Protein AF-A0A4P9YDK0-F1 (afdb_monomer_lite)

Secondary structure (DSSP, 8-state):
---PPPPPP-----PPPP-----S-STTSTTTTTTGGGSTTS--------PPP-GGGGGGTEEEE-HHHHT---HHHHHHHHH-S----EEPPSSHHHHHHHHH-HHHHHH---SEEEEE---HHHHHHHHHHHHHHT-TTEEEEEEEEEEE-TTBPPPPPB-SS-GGGHHHHTTS--EEEEEESSTTEEEEEE-S-GGG--S--GGGEEEEEE-TT-EEEEETTS-EEEPPBSS-EEEEEEEEEEPPP-

Sequence (250 aa):
MRRTHKANNQSDKCEPPVSDSGSDYETTIKTNQKIQKNVGQQKRRRNNAYRETHESFGRQGYIILKSEEININVDPLLHKIRKSKKLIWESIFQFKMDAIMLQSNSHFFETFNSKRQQAVSNDKSFITKLNNIMTKYVGDQNECSDIVVLKSWKGCQPQCIHCDYDDTKVDEFKHDYTIGGIVALEHGAKLLLYKESINSINNVKRDQIKEIAIEKGDMFLFVRYLPHGGGGYDEENTRLHFLCRKSLQI

Organism: Rozella allomycis (strain CSF55) (NCBI:txid988480)

pLDDT: mean 75.75, std 24.11, range [23.83, 98.44]

Structure (mmCIF, N/CA/C/O backbone):
data_AF-A0A4P9YDK0-F1
#
_entry.id   AF-A0A4P9YDK0-F1
#
loop_
_atom_site.group_PDB
_atom_site.id
_atom_site.type_symbol
_atom_site.label_atom_id
_atom_site.label_alt_id
_atom_site.label_comp_id
_atom_site.label_asym_id
_atom_site.label_entity_id
_atom_site.label_seq_id
_atom_site.pdbx_PDB_ins_code
_atom_site.Cartn_x
_atom_site.Cartn_y
_atom_site.Cartn_z
_atom_site.occupancy
_atom_site.B_iso_or_equiv
_atom_site.auth_seq_id
_atom_site.auth_comp_id
_atom_site.auth_asym_id
_atom_site.auth_atom_id
_atom_site.pdbx_PDB_model_num
ATOM 1 N N . MET A 1 1 ? 14.633 25.968 15.010 1.00 30.67 1 MET A N 1
ATOM 2 C CA . MET A 1 1 ? 15.409 25.525 13.830 1.00 30.67 1 MET A CA 1
ATOM 3 C C . MET A 1 1 ? 14.635 24.425 13.108 1.00 30.67 1 MET A C 1
ATOM 5 O O . MET A 1 1 ? 14.649 23.288 13.554 1.00 30.67 1 MET A O 1
ATOM 9 N N . ARG A 1 2 ? 13.886 24.776 12.054 1.00 25.17 2 ARG A N 1
ATOM 10 C CA . ARG A 1 2 ? 13.134 23.844 11.192 1.00 25.17 2 ARG A CA 1
ATOM 11 C C . ARG A 1 2 ? 13.899 23.713 9.873 1.00 25.17 2 ARG A C 1
ATOM 13 O O . ARG A 1 2 ? 14.112 24.725 9.214 1.00 25.17 2 ARG A O 1
ATOM 20 N N . ARG A 1 3 ? 14.340 22.506 9.510 1.00 23.83 3 ARG A N 1
ATOM 21 C CA . ARG A 1 3 ? 14.923 22.221 8.190 1.00 23.83 3 ARG A CA 1
ATOM 22 C C . ARG A 1 3 ? 13.809 21.758 7.255 1.00 23.83 3 ARG A C 1
ATOM 24 O O . ARG A 1 3 ? 13.239 20.691 7.439 1.00 23.83 3 ARG A O 1
ATOM 31 N N . THR A 1 4 ? 13.495 22.598 6.279 1.00 26.61 4 THR A N 1
ATOM 32 C CA . THR A 1 4 ? 12.655 22.295 5.118 1.00 26.61 4 THR A CA 1
ATOM 33 C C . THR A 1 4 ? 13.472 21.500 4.101 1.00 26.61 4 THR A C 1
ATOM 35 O O . THR A 1 4 ? 14.469 22.015 3.591 1.00 26.61 4 THR A O 1
ATOM 38 N N . HIS A 1 5 ? 13.058 20.274 3.781 1.00 27.59 5 HIS A N 1
ATOM 39 C CA . HIS A 1 5 ? 13.589 19.542 2.632 1.00 27.59 5 HIS A CA 1
ATOM 40 C C . HIS A 1 5 ? 12.818 19.940 1.367 1.00 27.59 5 HIS A C 1
ATOM 42 O O . HIS A 1 5 ? 11.610 19.745 1.271 1.00 27.59 5 HIS A O 1
ATOM 48 N N . LYS A 1 6 ? 13.539 20.539 0.413 1.00 28.22 6 LYS A N 1
ATOM 49 C CA . LYS A 1 6 ? 13.096 20.776 -0.965 1.00 28.22 6 LYS A CA 1
ATOM 50 C C . LYS A 1 6 ? 13.141 19.449 -1.727 1.00 28.22 6 LYS A C 1
ATOM 52 O O . LYS A 1 6 ? 14.203 18.834 -1.789 1.00 28.22 6 LYS A O 1
ATOM 57 N N . ALA A 1 7 ? 12.024 19.044 -2.323 1.00 28.77 7 ALA A N 1
ATOM 58 C CA . ALA A 1 7 ? 11.989 17.989 -3.330 1.00 28.77 7 ALA A CA 1
ATOM 59 C C . ALA A 1 7 ? 12.281 18.606 -4.709 1.00 28.77 7 ALA A C 1
ATOM 61 O O . ALA A 1 7 ? 11.584 19.527 -5.140 1.00 28.77 7 ALA A O 1
ATOM 62 N N . ASN A 1 8 ? 13.333 18.124 -5.374 1.00 28.28 8 ASN A N 1
ATOM 63 C CA . ASN A 1 8 ? 13.655 18.463 -6.758 1.00 28.28 8 ASN A CA 1
ATOM 64 C C . ASN A 1 8 ? 12.885 17.523 -7.697 1.00 28.28 8 ASN A C 1
ATOM 66 O O . ASN A 1 8 ? 12.948 16.309 -7.559 1.00 28.28 8 ASN A O 1
ATOM 70 N N . ASN A 1 9 ? 12.165 18.112 -8.650 1.00 30.25 9 ASN A N 1
ATOM 71 C CA . ASN A 1 9 ? 11.396 17.442 -9.695 1.00 30.25 9 ASN A CA 1
ATOM 72 C C . ASN A 1 9 ? 12.254 17.240 -10.954 1.00 30.25 9 ASN A C 1
ATOM 74 O O . ASN A 1 9 ? 12.741 18.234 -11.496 1.00 30.25 9 ASN A O 1
ATOM 78 N N . GLN A 1 10 ? 12.302 16.025 -11.516 1.00 27.12 10 GLN A N 1
ATOM 79 C CA . GLN A 1 10 ? 12.501 15.851 -12.962 1.00 27.12 10 GLN A CA 1
ATOM 80 C C . GLN A 1 10 ? 12.031 14.478 -13.484 1.00 27.12 10 GLN A C 1
ATOM 82 O O . GLN A 1 10 ? 12.763 13.505 -13.420 1.00 27.12 10 GLN A O 1
ATOM 87 N N . SER A 1 11 ? 10.832 14.416 -14.079 1.00 27.83 11 SER A N 1
ATOM 88 C CA . SER A 1 11 ? 10.621 13.853 -15.429 1.00 27.83 11 SER A CA 1
ATOM 89 C C . SER A 1 11 ? 9.140 13.855 -15.871 1.00 27.83 11 SER A C 1
ATOM 91 O O . SER A 1 11 ? 8.202 13.627 -15.106 1.00 27.83 11 SER A O 1
ATOM 93 N N . ASP A 1 12 ? 9.008 14.301 -17.118 1.00 31.38 12 ASP A N 1
ATOM 94 C CA . ASP A 1 12 ? 8.009 14.234 -18.190 1.00 31.38 12 ASP A CA 1
ATOM 95 C C . ASP A 1 12 ? 6.563 13.714 -17.997 1.00 31.38 12 ASP A C 1
ATOM 97 O O . ASP A 1 12 ? 6.290 12.547 -17.740 1.00 31.38 12 ASP A O 1
ATOM 101 N N . LYS A 1 13 ? 5.648 14.655 -18.292 1.00 31.84 13 LYS A N 1
ATOM 102 C CA . LYS A 1 13 ? 4.331 14.563 -18.957 1.00 31.84 13 LYS A CA 1
ATOM 103 C C . LYS A 1 13 ? 3.408 13.385 -18.607 1.00 31.84 13 LYS A C 1
ATOM 105 O O . LYS A 1 13 ? 3.331 12.396 -19.325 1.00 31.84 13 LYS A O 1
ATOM 110 N N . CYS A 1 14 ? 2.562 13.601 -17.601 1.00 33.38 14 CYS A N 1
ATOM 111 C CA . CYS A 1 14 ? 1.221 13.014 -17.566 1.00 33.38 14 CYS A CA 1
ATOM 112 C C . CYS A 1 14 ? 0.237 14.075 -18.077 1.00 33.38 14 CYS A C 1
ATOM 114 O O . CYS A 1 14 ? -0.034 15.045 -17.370 1.00 33.38 14 CYS A O 1
ATOM 116 N N . GLU A 1 15 ? -0.236 13.936 -19.315 1.00 30.48 15 GLU A N 1
ATOM 117 C CA . GLU A 1 15 ? -1.331 14.766 -19.830 1.00 30.48 15 GLU A CA 1
ATOM 118 C C . GLU A 1 15 ? -2.670 14.257 -19.260 1.00 30.48 15 GLU A C 1
ATOM 120 O O . GLU A 1 15 ? -2.907 13.043 -19.259 1.00 30.48 15 GLU A O 1
ATOM 125 N N . PRO A 1 16 ? -3.538 15.144 -18.739 1.00 35.41 16 PRO A N 1
ATOM 126 C CA . PRO A 1 16 ? -4.902 14.783 -18.367 1.00 35.41 16 PRO A CA 1
ATOM 127 C C . PRO A 1 16 ? -5.757 14.510 -19.621 1.00 35.41 16 PRO A C 1
ATOM 129 O O . PRO A 1 16 ? -5.424 14.988 -20.707 1.00 35.41 16 PRO A O 1
ATOM 132 N N . PRO A 1 17 ? -6.869 13.759 -19.504 1.00 33.28 17 PRO A N 1
ATOM 133 C CA . PRO A 1 17 ? -7.808 13.602 -20.608 1.00 33.28 17 PRO A CA 1
ATOM 134 C C . PRO A 1 17 ? -8.421 14.962 -20.963 1.00 33.28 17 PRO A C 1
ATOM 136 O O . PRO A 1 17 ? -8.916 15.679 -20.095 1.00 33.28 17 PRO A O 1
ATOM 139 N N . VAL A 1 18 ? -8.355 15.303 -22.248 1.00 30.77 18 VAL A N 1
ATOM 140 C CA . VAL A 1 18 ? -8.871 16.547 -22.822 1.00 30.77 18 VAL A CA 1
ATOM 141 C C . VAL A 1 18 ? -10.394 16.587 -22.668 1.00 30.77 18 VAL A C 1
ATOM 143 O O . VAL A 1 18 ? -11.091 15.726 -23.204 1.00 30.77 18 VAL A O 1
ATOM 146 N N . SER A 1 19 ? -10.903 17.597 -21.963 1.00 31.67 19 SER A N 1
ATOM 147 C CA . SER A 1 19 ? -12.256 18.116 -22.164 1.00 31.67 19 SER A CA 1
ATOM 148 C C . SER A 1 19 ? -12.146 19.456 -22.882 1.00 31.67 19 SER A C 1
ATOM 150 O O . SER A 1 19 ? -11.418 20.347 -22.446 1.00 31.67 19 SER A O 1
ATOM 152 N N . ASP A 1 20 ? -12.839 19.536 -24.006 1.00 34.59 20 ASP A N 1
ATOM 153 C CA . ASP A 1 20 ? -12.830 20.616 -24.980 1.00 34.59 20 ASP A CA 1
ATOM 154 C C . ASP A 1 20 ? -13.515 21.884 -24.438 1.00 34.59 20 ASP A C 1
ATOM 156 O O . ASP A 1 20 ? -14.706 21.857 -24.134 1.00 34.59 20 ASP A O 1
ATOM 160 N N . SER A 1 21 ? -12.755 22.974 -24.293 1.00 31.41 21 SER A N 1
ATOM 161 C CA . SER A 1 21 ? -13.228 24.368 -24.362 1.00 31.41 21 SER A CA 1
ATOM 162 C C . SER A 1 21 ? -12.026 25.309 -24.210 1.00 31.41 21 SER A C 1
ATOM 164 O O . SER A 1 21 ? -11.452 25.425 -23.125 1.00 31.41 21 SER A O 1
ATOM 166 N N . GLY A 1 22 ? -11.602 25.932 -25.310 1.00 29.44 22 GLY A N 1
ATOM 167 C CA . GLY A 1 22 ? -10.435 26.814 -25.357 1.00 29.44 22 GLY A CA 1
ATOM 168 C C . GLY A 1 22 ? -10.639 28.195 -24.727 1.00 29.44 22 GLY A C 1
ATOM 169 O O . GLY A 1 22 ? -11.745 28.717 -24.723 1.00 29.44 22 GLY A O 1
ATOM 170 N N . SER A 1 23 ? -9.552 28.797 -24.244 1.00 38.12 23 SER A N 1
ATOM 171 C CA . SER A 1 23 ? -8.914 29.990 -24.832 1.00 38.12 23 SER A CA 1
ATOM 172 C C . SER A 1 23 ? -7.641 30.356 -24.038 1.00 38.12 23 SER A C 1
ATOM 174 O O . SER A 1 23 ? -7.508 30.031 -22.862 1.00 38.12 23 SER A O 1
ATOM 176 N N . ASP A 1 24 ? -6.689 31.006 -24.718 1.00 36.25 24 ASP A N 1
ATOM 177 C CA . ASP A 1 24 ? -5.628 31.877 -24.163 1.00 36.25 24 ASP A CA 1
ATOM 178 C C . ASP A 1 24 ? -4.336 31.295 -23.541 1.00 36.25 24 ASP A C 1
ATOM 180 O O . ASP A 1 24 ? -3.680 31.960 -22.740 1.00 36.25 24 ASP A O 1
ATOM 184 N N . TYR A 1 25 ? -3.864 30.117 -23.973 1.00 38.28 25 TYR A N 1
ATOM 185 C CA . TYR A 1 25 ? -2.582 29.540 -23.498 1.00 38.28 25 TYR A CA 1
ATOM 186 C C . TYR A 1 25 ? -1.380 29.624 -24.468 1.00 38.28 25 TYR A C 1
ATOM 188 O O . TYR A 1 25 ? -0.266 29.241 -24.101 1.00 38.28 25 TYR A O 1
ATOM 196 N N . GLU A 1 26 ? -1.541 30.113 -25.702 1.00 37.81 26 GLU A N 1
ATOM 197 C CA . GLU A 1 26 ? -0.519 29.907 -26.749 1.00 37.81 26 GLU A CA 1
ATOM 198 C C . GLU A 1 26 ? 0.682 30.869 -26.728 1.00 37.81 26 GLU A C 1
ATOM 200 O O . GLU A 1 26 ? 1.742 30.551 -27.279 1.00 37.81 26 GLU A O 1
ATOM 205 N N . THR A 1 27 ? 0.590 32.028 -26.078 1.00 35.31 27 THR A N 1
ATOM 206 C CA . THR A 1 27 ? 1.592 33.092 -26.280 1.00 35.31 27 THR A CA 1
ATOM 207 C C . THR A 1 27 ? 2.845 32.952 -25.404 1.00 35.31 27 THR A C 1
ATOM 209 O O . THR A 1 27 ? 3.904 33.468 -25.759 1.00 35.31 27 THR A O 1
ATOM 212 N N . THR A 1 28 ? 2.792 32.184 -24.311 1.00 36.50 28 THR A N 1
ATOM 213 C CA . THR A 1 28 ? 3.901 32.066 -23.334 1.00 36.50 28 THR A CA 1
ATOM 214 C C . THR A 1 28 ? 4.857 30.894 -23.629 1.00 36.50 28 THR A C 1
ATOM 216 O O . THR A 1 28 ? 5.938 30.791 -23.050 1.00 36.50 28 THR A O 1
ATOM 219 N N . ILE A 1 29 ? 4.506 30.005 -24.568 1.00 39.00 29 ILE A N 1
ATOM 220 C CA . ILE A 1 29 ? 5.228 28.739 -24.815 1.00 39.00 29 ILE A CA 1
ATOM 221 C C . ILE A 1 29 ? 6.496 28.934 -25.670 1.00 39.00 29 ILE A C 1
ATOM 223 O O . ILE A 1 29 ? 7.460 28.170 -25.553 1.00 39.00 29 ILE A O 1
ATOM 227 N N . LYS A 1 30 ? 6.553 29.975 -26.509 1.00 36.78 30 LYS A N 1
ATOM 228 C CA . LYS A 1 30 ? 7.621 30.116 -27.518 1.00 36.78 30 LYS A CA 1
ATOM 229 C C . LYS A 1 30 ? 8.977 30.553 -26.946 1.00 36.78 30 LYS A C 1
ATOM 231 O O . LYS A 1 30 ? 10.010 30.227 -27.528 1.00 36.78 30 LYS A O 1
ATOM 236 N N . THR A 1 31 ? 9.014 31.208 -25.787 1.00 35.31 31 THR A N 1
ATOM 237 C CA . THR A 1 31 ? 10.263 31.765 -25.230 1.00 35.31 31 THR A CA 1
ATOM 238 C C . THR A 1 31 ? 11.091 30.731 -24.450 1.00 35.31 31 THR A C 1
ATOM 240 O O . THR A 1 31 ? 12.314 30.838 -24.393 1.00 35.31 31 THR A O 1
ATOM 243 N N . ASN A 1 32 ? 10.466 29.659 -23.943 1.00 37.03 32 ASN A N 1
ATOM 244 C CA . ASN A 1 32 ? 11.147 28.616 -23.158 1.00 37.03 32 ASN A CA 1
ATOM 245 C C . ASN A 1 32 ? 11.771 27.485 -23.999 1.00 37.03 32 ASN A C 1
ATOM 247 O O . ASN A 1 32 ? 12.636 26.757 -23.509 1.00 37.03 32 ASN A O 1
ATOM 251 N N . GLN A 1 33 ? 11.412 27.353 -25.281 1.00 40.50 33 GLN A N 1
ATOM 252 C CA . GLN A 1 33 ? 11.969 26.308 -26.156 1.00 40.50 33 GLN A CA 1
ATOM 253 C C . GLN A 1 33 ? 13.431 26.557 -26.563 1.00 40.50 33 GLN A C 1
ATOM 255 O O . GLN A 1 33 ? 14.132 25.626 -26.964 1.00 40.50 33 GLN A O 1
ATOM 260 N N . LYS A 1 34 ? 13.921 27.800 -26.459 1.00 34.28 34 LYS A N 1
ATOM 261 C CA . LYS A 1 34 ? 15.266 28.167 -26.934 1.00 34.28 34 LYS A CA 1
ATOM 262 C C . LYS A 1 34 ? 16.374 27.916 -25.903 1.00 34.28 34 LYS A C 1
ATOM 264 O O . LYS A 1 34 ? 17.517 27.719 -26.299 1.00 34.28 34 LYS A O 1
ATOM 269 N N . ILE A 1 35 ? 16.040 27.838 -24.612 1.00 36.56 35 ILE A N 1
ATOM 270 C CA . ILE A 1 35 ? 17.013 27.602 -23.527 1.00 36.56 35 ILE A CA 1
ATOM 271 C C . ILE A 1 35 ? 17.226 26.095 -23.276 1.00 36.56 35 ILE A C 1
ATOM 273 O O . ILE A 1 35 ? 18.321 25.676 -22.908 1.00 36.56 35 ILE A O 1
ATOM 277 N N . GLN A 1 36 ? 16.241 25.241 -23.584 1.00 37.34 36 GLN A N 1
ATOM 278 C CA . GLN A 1 36 ? 16.361 23.784 -23.408 1.00 37.34 36 GLN A CA 1
ATOM 279 C C . GLN A 1 36 ? 17.273 23.084 -24.432 1.00 37.34 36 GLN A C 1
ATOM 281 O O . GLN A 1 36 ? 17.718 21.964 -24.183 1.00 37.34 36 GLN A O 1
ATOM 286 N N . LYS A 1 37 ? 17.599 23.718 -25.568 1.00 35.97 37 LYS A N 1
ATOM 287 C CA . LYS A 1 37 ? 18.398 23.070 -26.625 1.00 35.97 37 LYS A CA 1
ATOM 288 C C . LYS A 1 37 ? 19.892 22.925 -26.302 1.00 35.97 37 LYS A C 1
ATOM 290 O O . LYS A 1 37 ? 20.522 22.041 -26.869 1.00 35.97 37 LYS A O 1
ATOM 295 N N . ASN A 1 38 ? 20.441 23.692 -25.355 1.00 31.64 38 ASN A N 1
ATOM 296 C CA . ASN A 1 38 ? 21.890 23.703 -25.088 1.00 31.64 38 ASN A CA 1
ATOM 297 C C . ASN A 1 38 ? 22.335 22.942 -23.826 1.00 31.64 38 ASN A C 1
ATOM 299 O O . ASN A 1 38 ? 23.528 22.868 -23.555 1.00 31.64 38 ASN A O 1
ATOM 303 N N . VAL A 1 39 ? 21.414 22.305 -23.094 1.00 35.47 39 VAL A N 1
ATOM 304 C CA . VAL A 1 39 ? 21.747 21.385 -21.978 1.00 35.47 39 VAL A CA 1
ATOM 305 C C . VAL A 1 39 ? 21.670 19.909 -22.427 1.00 35.47 39 VAL A C 1
ATOM 307 O O . VAL A 1 39 ? 21.994 18.987 -21.685 1.00 35.47 39 VAL A O 1
ATOM 310 N N . GLY A 1 40 ? 21.283 19.662 -23.684 1.00 33.12 40 GLY A N 1
ATOM 311 C CA . GLY A 1 40 ? 20.945 18.341 -24.225 1.00 33.12 40 GLY A CA 1
ATOM 312 C C . GLY A 1 40 ? 22.100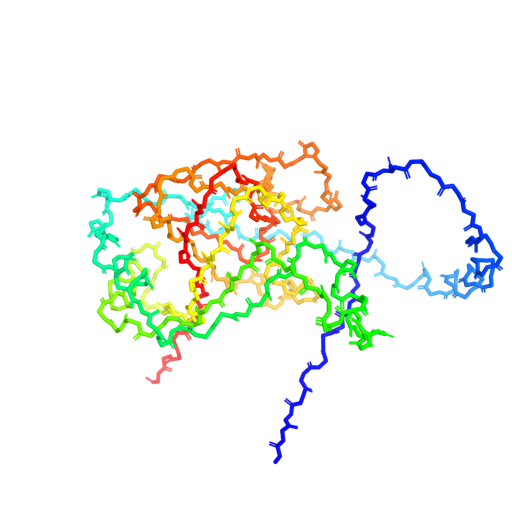 17.447 -24.694 1.00 33.12 40 GLY A C 1
ATOM 313 O O . GLY A 1 40 ? 21.822 16.433 -25.330 1.00 33.12 40 GLY A O 1
ATOM 314 N N . GLN A 1 41 ? 23.372 17.771 -24.431 1.00 35.28 41 GLN A N 1
ATOM 315 C CA . GLN A 1 41 ? 24.501 17.007 -25.000 1.00 35.28 41 GLN A CA 1
ATOM 316 C C . GLN A 1 41 ? 25.556 16.485 -24.015 1.00 35.28 41 GLN A C 1
ATOM 318 O O . GLN A 1 41 ? 26.539 15.889 -24.451 1.00 35.28 41 GLN A O 1
ATOM 323 N N . GLN A 1 42 ? 25.353 16.572 -22.697 1.00 34.09 42 GLN A N 1
ATOM 324 C CA . GLN A 1 42 ? 26.260 15.912 -21.750 1.00 34.09 42 GLN A CA 1
ATOM 325 C C . GLN A 1 42 ? 25.654 14.643 -21.135 1.00 34.09 42 GLN A C 1
ATOM 327 O O . GLN A 1 42 ? 24.898 14.665 -20.174 1.00 34.09 42 GLN A O 1
ATOM 332 N N . LYS A 1 43 ? 26.082 13.514 -21.720 1.00 41.03 43 LYS A N 1
ATOM 333 C CA . LYS A 1 43 ? 26.177 12.168 -21.127 1.00 41.03 43 LYS A CA 1
ATOM 334 C C . LYS A 1 43 ? 24.870 11.492 -20.688 1.00 41.03 43 LYS A C 1
ATOM 336 O O . LYS A 1 43 ? 24.714 11.061 -19.552 1.00 41.03 43 LYS A O 1
ATOM 341 N N . ARG A 1 44 ? 24.030 11.149 -21.670 1.00 41.22 44 ARG A N 1
ATOM 342 C CA . ARG A 1 44 ? 23.250 9.897 -21.614 1.00 41.22 44 ARG A CA 1
ATOM 343 C C . ARG A 1 44 ? 24.176 8.700 -21.867 1.00 41.22 44 ARG A C 1
ATOM 345 O O . ARG A 1 44 ? 24.187 8.124 -22.947 1.00 41.22 44 ARG A O 1
ATOM 352 N N . ARG A 1 45 ? 24.950 8.313 -20.855 1.00 38.81 45 ARG A N 1
ATOM 353 C CA . ARG A 1 45 ? 25.365 6.915 -20.683 1.00 38.81 45 ARG A CA 1
ATOM 354 C C . ARG A 1 45 ? 24.517 6.360 -19.546 1.00 38.81 45 ARG A C 1
ATOM 356 O O . ARG A 1 45 ? 24.959 6.309 -18.407 1.00 38.81 45 ARG A O 1
ATOM 363 N N . ARG A 1 46 ? 23.257 6.025 -19.853 1.00 41.78 46 ARG A N 1
ATOM 364 C CA . ARG A 1 46 ? 22.449 5.180 -18.969 1.00 41.78 46 ARG A CA 1
ATOM 365 C C . ARG A 1 46 ? 23.120 3.813 -18.999 1.00 41.78 46 ARG A C 1
ATOM 367 O O . ARG A 1 46 ? 22.935 3.062 -19.952 1.00 41.78 46 ARG A O 1
ATOM 374 N N . ASN A 1 47 ? 23.975 3.547 -18.018 1.00 35.62 47 ASN A N 1
ATOM 375 C CA . ASN A 1 47 ? 24.389 2.186 -17.737 1.00 35.62 47 ASN A CA 1
ATOM 376 C C . ASN A 1 47 ? 23.101 1.387 -17.523 1.00 35.62 47 ASN A C 1
ATOM 378 O O . ASN A 1 47 ? 22.274 1.757 -16.690 1.00 35.62 47 ASN A O 1
ATOM 382 N N . ASN A 1 48 ? 22.918 0.329 -18.311 1.00 40.66 48 ASN A N 1
ATOM 383 C CA . ASN A 1 48 ? 21.947 -0.724 -18.043 1.00 40.66 48 ASN A CA 1
ATOM 384 C C . ASN A 1 48 ? 22.386 -1.437 -16.758 1.00 40.66 48 ASN A C 1
ATOM 386 O O . ASN A 1 48 ? 22.916 -2.545 -16.807 1.00 40.66 48 ASN A O 1
ATOM 390 N N . ALA A 1 49 ? 22.254 -0.770 -15.612 1.00 38.38 49 ALA A N 1
ATOM 391 C CA . ALA A 1 49 ? 22.411 -1.407 -14.324 1.00 38.38 49 ALA A CA 1
ATOM 392 C C . ALA A 1 49 ? 21.252 -2.395 -14.208 1.00 38.38 49 ALA A C 1
ATOM 394 O O . ALA A 1 49 ? 20.107 -2.009 -13.965 1.00 38.38 49 ALA A O 1
ATOM 395 N N . TYR A 1 50 ? 21.547 -3.666 -14.482 1.00 38.59 50 TYR A N 1
ATOM 396 C CA . TYR A 1 50 ? 20.695 -4.772 -14.089 1.00 38.59 50 TYR A CA 1
ATOM 397 C C . TYR A 1 50 ? 20.446 -4.613 -12.592 1.00 38.59 50 TYR A C 1
ATOM 399 O O . TYR A 1 50 ? 21.352 -4.773 -11.779 1.00 38.59 50 TYR A O 1
ATOM 407 N N . ARG A 1 51 ? 19.226 -4.207 -12.245 1.00 46.34 51 ARG A N 1
ATOM 408 C CA . ARG A 1 51 ? 18.753 -4.230 -10.868 1.00 46.34 51 ARG A CA 1
ATOM 409 C C . ARG A 1 51 ? 18.667 -5.698 -10.482 1.00 46.34 51 ARG A C 1
ATOM 411 O O . ARG A 1 51 ? 17.965 -6.458 -11.153 1.00 46.34 51 ARG A O 1
ATOM 418 N N . GLU A 1 52 ? 19.441 -6.114 -9.484 1.00 46.97 52 GLU A N 1
ATOM 419 C CA . GLU A 1 52 ? 19.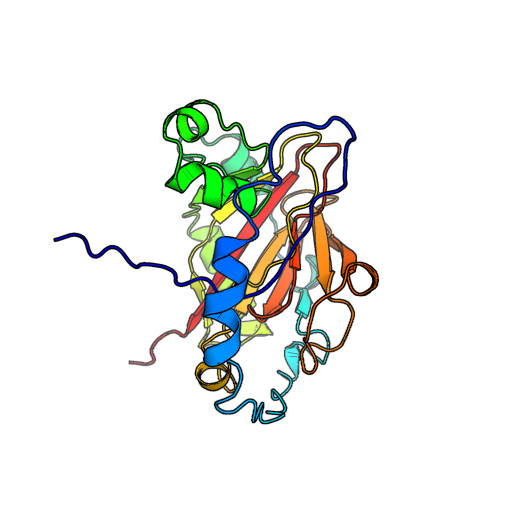328 -7.468 -8.949 1.00 46.97 52 GLU A CA 1
ATOM 420 C C . GLU A 1 52 ? 17.881 -7.662 -8.494 1.00 46.97 52 GLU A C 1
ATOM 422 O O . GLU A 1 52 ? 17.336 -6.870 -7.721 1.00 46.97 52 GLU A O 1
ATOM 427 N N . THR A 1 53 ? 17.220 -8.671 -9.061 1.00 50.06 53 THR A N 1
ATOM 428 C CA . THR A 1 53 ? 15.898 -9.084 -8.605 1.00 50.06 53 THR A CA 1
ATOM 429 C C . THR A 1 53 ? 16.021 -9.472 -7.145 1.00 50.06 53 THR A C 1
ATOM 431 O O . THR A 1 53 ? 16.790 -10.374 -6.825 1.00 50.06 53 THR A O 1
ATOM 434 N N . HIS A 1 54 ? 15.240 -8.846 -6.271 1.00 55.91 54 HIS A N 1
ATOM 435 C CA . HIS A 1 54 ? 15.023 -9.417 -4.952 1.00 55.91 54 HIS A CA 1
ATOM 436 C C . HIS A 1 54 ? 14.319 -10.756 -5.184 1.00 55.91 54 HIS A C 1
ATOM 438 O O . HIS A 1 54 ? 13.196 -10.763 -5.696 1.00 55.91 54 HIS A O 1
ATOM 444 N N . GLU A 1 55 ? 14.979 -11.878 -4.881 1.00 60.28 55 GLU A N 1
ATOM 445 C CA . GLU A 1 55 ? 14.434 -13.222 -5.137 1.00 60.28 55 GLU A CA 1
ATOM 446 C C . GLU A 1 55 ? 13.002 -13.343 -4.593 1.00 60.28 55 GLU A C 1
ATOM 448 O O . GLU A 1 55 ? 12.113 -13.839 -5.282 1.00 60.28 55 GLU A O 1
ATOM 453 N N . SER A 1 56 ? 12.749 -12.740 -3.426 1.00 69.69 56 SER A N 1
ATOM 454 C CA . SER A 1 56 ? 11.438 -12.713 -2.767 1.00 69.69 56 SER A CA 1
ATOM 455 C C . SER A 1 56 ? 10.338 -11.919 -3.489 1.00 69.69 56 SER A C 1
ATOM 457 O O . SER A 1 56 ? 9.173 -12.208 -3.257 1.00 69.69 56 SER A O 1
ATOM 459 N N . PHE A 1 57 ? 10.658 -10.934 -4.342 1.00 82.19 57 PHE A N 1
ATOM 460 C CA . PHE A 1 57 ? 9.663 -10.093 -5.045 1.00 82.19 57 PHE A CA 1
ATOM 461 C C . PHE A 1 57 ? 9.553 -10.383 -6.548 1.00 82.19 57 PHE A C 1
ATOM 463 O O . PHE A 1 57 ? 8.686 -9.842 -7.246 1.00 82.19 57 PHE A O 1
ATOM 470 N N . GLY A 1 58 ? 10.442 -11.236 -7.059 1.00 83.94 58 GLY A N 1
ATOM 471 C CA . GLY A 1 58 ? 10.484 -11.642 -8.455 1.00 83.94 58 GLY A CA 1
ATOM 472 C C . GLY A 1 58 ? 10.644 -10.476 -9.438 1.00 83.94 58 GLY A C 1
ATOM 473 O O . GLY A 1 58 ? 10.955 -9.336 -9.094 1.00 83.94 58 GLY A O 1
ATOM 474 N N . ARG A 1 59 ? 10.400 -10.762 -10.720 1.00 85.38 59 ARG A N 1
ATOM 475 C CA . ARG A 1 59 ? 10.560 -9.780 -11.811 1.00 85.38 59 ARG A CA 1
ATOM 476 C C . ARG A 1 59 ? 9.511 -8.670 -11.807 1.00 85.38 59 ARG A C 1
ATOM 478 O O . ARG A 1 59 ? 9.687 -7.685 -12.515 1.00 85.38 59 ARG A O 1
ATOM 485 N N . GLN A 1 60 ? 8.427 -8.840 -11.053 1.00 88.62 60 GLN A N 1
ATOM 486 C CA . GLN A 1 60 ? 7.353 -7.851 -10.945 1.00 88.62 60 GLN A CA 1
ATOM 487 C C . GLN A 1 60 ? 7.581 -6.866 -9.790 1.00 88.62 60 GLN A C 1
ATOM 489 O O . GLN A 1 60 ? 6.929 -5.830 -9.756 1.00 88.62 60 GLN A O 1
ATOM 494 N N . GLY A 1 61 ? 8.512 -7.151 -8.868 1.00 89.06 61 GLY A N 1
ATOM 495 C CA . GLY A 1 61 ? 8.860 -6.254 -7.764 1.00 89.06 61 GLY A CA 1
ATOM 496 C C . GLY A 1 61 ? 7.778 -6.102 -6.698 1.00 89.06 61 GLY A C 1
ATOM 497 O O . GLY A 1 61 ? 7.801 -5.128 -5.949 1.00 89.06 61 GLY A O 1
ATOM 498 N N . TYR A 1 62 ? 6.836 -7.042 -6.626 1.00 93.69 62 TYR A N 1
ATOM 499 C CA . TYR A 1 62 ? 5.839 -7.102 -5.566 1.00 93.69 62 TYR A CA 1
ATOM 500 C C . TYR A 1 62 ? 5.430 -8.545 -5.265 1.00 93.69 62 TYR A C 1
ATOM 502 O O . TYR A 1 62 ? 5.560 -9.430 -6.112 1.00 93.69 62 TYR A O 1
ATOM 510 N N . ILE A 1 63 ? 4.873 -8.748 -4.074 1.00 94.19 63 ILE A N 1
ATOM 511 C CA . ILE A 1 63 ? 4.168 -9.965 -3.662 1.00 94.19 63 ILE A CA 1
ATOM 512 C C . ILE A 1 63 ? 2.865 -9.600 -2.959 1.00 94.19 63 ILE A C 1
ATOM 514 O O . ILE A 1 63 ? 2.721 -8.504 -2.416 1.00 94.19 63 ILE A O 1
ATOM 518 N N . ILE A 1 64 ? 1.917 -10.532 -2.969 1.00 96.19 64 ILE A N 1
ATOM 519 C CA . ILE A 1 64 ? 0.687 -10.449 -2.182 1.00 96.19 64 ILE A CA 1
ATOM 520 C C . ILE A 1 64 ? 0.719 -11.612 -1.202 1.00 96.19 64 ILE A C 1
ATOM 522 O O . ILE A 1 64 ? 0.704 -12.765 -1.624 1.00 96.19 64 ILE A O 1
ATOM 526 N N . LEU A 1 65 ? 0.782 -11.294 0.084 1.00 96.44 65 LEU A N 1
ATOM 527 C CA . LEU A 1 65 ? 0.684 -12.257 1.168 1.00 96.44 65 LEU A CA 1
ATOM 528 C C . LEU A 1 65 ? -0.781 -12.401 1.559 1.00 96.44 65 LEU A C 1
ATOM 530 O O . LEU A 1 65 ? -1.449 -11.397 1.841 1.00 96.44 65 LEU A O 1
ATOM 534 N N . LYS A 1 66 ? -1.275 -13.637 1.564 1.00 97.31 66 LYS A N 1
ATOM 535 C CA . LYS A 1 66 ? -2.686 -13.904 1.837 1.00 97.31 66 LYS A CA 1
ATOM 536 C C . LYS A 1 66 ? -2.995 -13.825 3.321 1.00 97.31 66 LYS A C 1
ATOM 538 O O . LYS A 1 66 ? -2.180 -14.232 4.150 1.00 97.31 66 LYS A O 1
ATOM 543 N N . SER A 1 67 ? -4.164 -13.285 3.661 1.00 96.38 67 SER A N 1
ATOM 544 C CA . SER A 1 67 ? -4.568 -13.065 5.055 1.00 96.38 67 SER A CA 1
ATOM 545 C C . SER A 1 67 ? -4.498 -14.342 5.907 1.00 96.38 67 SER A C 1
ATOM 547 O O . SER A 1 67 ? -4.100 -14.281 7.075 1.00 96.38 67 SER A O 1
ATOM 549 N N . GLU A 1 68 ? -4.787 -15.504 5.308 1.00 94.31 68 GLU A N 1
ATOM 550 C CA . GLU A 1 68 ? -4.712 -16.819 5.946 1.00 94.31 68 GLU A CA 1
ATOM 551 C C . GLU A 1 68 ? -3.261 -17.257 6.209 1.00 94.31 68 GLU A C 1
ATOM 553 O O . GLU A 1 68 ? -2.983 -17.917 7.209 1.00 94.31 68 GLU A O 1
ATOM 558 N N . GLU A 1 69 ? -2.317 -16.857 5.352 1.00 93.38 69 GLU A N 1
ATOM 559 C CA . GLU A 1 69 ? -0.889 -17.192 5.468 1.00 93.38 69 GLU A CA 1
ATOM 560 C C . GLU A 1 69 ? -0.187 -16.364 6.551 1.00 93.38 69 GLU A C 1
ATOM 562 O O . GLU A 1 69 ? 0.703 -16.856 7.255 1.00 93.38 69 GLU A O 1
ATOM 567 N N . ILE A 1 70 ? -0.579 -15.093 6.679 1.00 95.12 70 ILE A N 1
ATOM 568 C CA . ILE A 1 70 ? 0.014 -14.138 7.629 1.00 95.12 70 ILE A CA 1
ATOM 569 C C . ILE A 1 70 ? -0.768 -14.030 8.941 1.00 95.12 70 ILE A C 1
ATOM 571 O O . ILE A 1 70 ? -0.315 -13.345 9.859 1.00 95.12 70 ILE A O 1
ATOM 575 N N . ASN A 1 71 ? -1.915 -14.713 9.041 1.00 94.50 71 ASN A N 1
ATOM 576 C CA . ASN A 1 71 ? -2.781 -14.764 10.219 1.00 94.50 71 ASN A CA 1
ATOM 577 C C . ASN A 1 71 ? -3.074 -13.365 10.800 1.00 94.50 71 ASN A C 1
ATOM 579 O O . ASN A 1 71 ? -2.912 -13.107 12.000 1.00 94.50 71 ASN A O 1
ATOM 583 N N . ILE A 1 72 ? -3.466 -12.426 9.931 1.00 94.44 72 ILE A N 1
ATOM 584 C CA . ILE A 1 72 ? -3.761 -11.047 10.324 1.00 94.44 72 ILE A CA 1
ATOM 585 C C . ILE A 1 72 ? -5.271 -10.802 10.356 1.00 94.44 72 ILE A C 1
ATOM 587 O O . ILE A 1 72 ? -5.972 -10.904 9.357 1.00 94.44 72 ILE A O 1
ATOM 591 N N . ASN A 1 73 ? -5.782 -10.421 11.526 1.00 95.56 73 ASN A N 1
ATOM 592 C CA . ASN A 1 73 ? -7.149 -9.924 11.659 1.00 95.56 73 ASN A CA 1
ATOM 593 C C . ASN A 1 73 ? -7.147 -8.388 11.670 1.00 95.56 73 ASN A C 1
ATOM 595 O O . ASN A 1 73 ? -6.640 -7.768 12.613 1.00 95.56 73 ASN A O 1
ATOM 599 N N . VAL A 1 74 ? -7.724 -7.793 10.624 1.00 97.81 74 VAL A N 1
ATOM 600 C CA . VAL A 1 74 ? -7.791 -6.338 10.412 1.00 97.81 74 VAL A CA 1
ATOM 601 C C . VAL A 1 74 ? -9.032 -5.675 11.015 1.00 97.81 74 VAL A C 1
ATOM 603 O O . VAL A 1 74 ? -9.054 -4.452 11.164 1.00 97.81 74 VAL A O 1
ATOM 606 N N . ASP A 1 75 ? -10.047 -6.445 11.414 1.00 97.88 75 ASP A N 1
ATOM 607 C CA . ASP A 1 75 ? -11.328 -5.903 11.884 1.00 97.88 75 ASP A CA 1
ATOM 608 C C . ASP A 1 75 ? -11.226 -5.028 13.138 1.00 97.88 75 ASP A C 1
ATOM 610 O O . ASP A 1 75 ? -11.803 -3.934 13.142 1.00 97.88 75 ASP A O 1
ATOM 614 N N . PRO A 1 76 ? -10.466 -5.412 14.184 1.00 97.31 76 PRO A N 1
ATOM 615 C CA . PRO A 1 76 ? -10.294 -4.555 15.354 1.00 97.31 76 PRO A CA 1
ATOM 616 C C . PRO A 1 76 ? -9.672 -3.197 15.005 1.00 97.31 76 PRO A C 1
ATOM 618 O O . PRO A 1 76 ? -10.089 -2.165 15.538 1.00 97.31 76 PRO A O 1
ATOM 621 N N . LEU A 1 77 ? -8.704 -3.181 14.079 1.00 97.25 77 LEU A N 1
ATOM 622 C CA . LEU A 1 77 ? -8.065 -1.948 13.626 1.00 97.25 77 LEU A CA 1
ATOM 623 C C . LEU A 1 77 ? -9.046 -1.090 12.819 1.00 97.25 77 LEU A C 1
ATOM 625 O O . LEU A 1 77 ? -9.191 0.097 13.112 1.00 97.25 77 LEU A O 1
ATOM 629 N N . LEU A 1 78 ? -9.748 -1.677 11.844 1.00 97.56 78 LEU A N 1
ATOM 630 C CA . LEU A 1 78 ? -10.738 -0.959 11.039 1.00 97.56 78 LEU A CA 1
ATOM 631 C C . LEU A 1 78 ? -11.839 -0.351 11.920 1.00 97.56 78 LEU A C 1
ATOM 633 O O . LEU A 1 78 ? -12.206 0.814 11.748 1.00 97.56 78 LEU A O 1
ATOM 637 N N . HIS A 1 79 ? -12.338 -1.110 12.899 1.00 96.94 79 HIS A N 1
ATOM 638 C CA . HIS A 1 79 ? -13.324 -0.621 13.858 1.00 96.94 79 HIS A CA 1
ATOM 639 C C . HIS A 1 79 ? -12.796 0.590 14.640 1.00 96.94 79 HIS A C 1
ATOM 641 O O . HIS A 1 79 ? -13.476 1.615 14.738 1.00 96.94 79 HIS A O 1
ATOM 647 N N . LYS A 1 80 ? -11.560 0.506 15.149 1.00 96.19 80 LYS A N 1
ATOM 648 C CA . LYS A 1 80 ? -10.908 1.603 15.871 1.00 96.19 80 LYS A CA 1
ATOM 649 C C . LYS A 1 80 ? -10.734 2.843 14.996 1.00 96.19 80 LYS A C 1
ATOM 651 O O . LYS A 1 80 ? -11.014 3.941 15.468 1.00 96.19 80 LYS A O 1
ATOM 656 N N . ILE A 1 81 ? -10.325 2.682 13.737 1.00 96.25 81 ILE A N 1
ATOM 657 C CA . ILE A 1 81 ? -10.188 3.781 12.770 1.00 96.25 81 ILE A CA 1
ATOM 658 C C . ILE A 1 81 ? -11.534 4.484 12.576 1.00 96.25 81 ILE A C 1
ATOM 660 O O . ILE A 1 81 ? -11.622 5.693 12.777 1.00 96.25 81 ILE A O 1
ATOM 664 N N . ARG A 1 82 ? -12.597 3.728 12.275 1.00 94.75 82 ARG A N 1
ATOM 665 C CA . ARG A 1 82 ? -13.945 4.272 12.028 1.00 94.75 82 ARG A CA 1
ATOM 666 C C . ARG A 1 82 ? -14.547 4.988 13.240 1.00 94.75 82 ARG A C 1
ATOM 668 O O . ARG A 1 82 ? -15.345 5.905 13.075 1.00 94.75 82 ARG A O 1
ATOM 675 N N . LYS A 1 83 ? -14.192 4.573 14.460 1.00 95.12 83 LYS A N 1
ATOM 676 C CA . LYS A 1 83 ? -14.665 5.196 15.709 1.00 95.12 83 LYS A CA 1
ATOM 677 C C . LYS A 1 83 ? -13.754 6.314 16.222 1.00 95.12 83 LYS A C 1
ATOM 679 O O . LYS A 1 83 ? -14.144 7.037 17.140 1.00 95.12 83 LYS A O 1
ATOM 684 N N . SER A 1 84 ? -12.547 6.459 15.679 1.00 92.88 84 SER A N 1
ATOM 685 C CA . SER A 1 84 ? -11.562 7.399 16.206 1.00 92.88 84 SER A CA 1
ATOM 686 C C . SER A 1 84 ? -11.908 8.839 15.842 1.00 92.88 84 SER A C 1
ATOM 688 O O . SER A 1 84 ? -11.896 9.223 14.679 1.00 92.88 84 SER A O 1
ATOM 690 N N . LYS A 1 85 ? -12.101 9.673 16.867 1.00 90.75 85 LYS A N 1
ATOM 691 C CA . LYS A 1 85 ? -12.120 11.140 16.736 1.00 90.75 85 LYS A CA 1
ATOM 692 C C . LYS A 1 85 ? -10.720 11.768 16.816 1.00 90.75 85 LYS A C 1
ATOM 694 O O . LYS A 1 85 ? -10.597 12.983 16.760 1.00 90.75 85 LYS A O 1
ATOM 699 N N . LYS A 1 86 ? -9.676 10.952 17.019 1.00 90.88 86 LYS A N 1
ATOM 700 C CA . LYS A 1 86 ? -8.288 11.404 17.231 1.00 90.88 86 LYS A CA 1
ATOM 701 C C . LYS A 1 86 ? -7.444 11.401 15.955 1.00 90.88 86 LYS A C 1
ATOM 703 O O . LYS A 1 86 ? -6.335 11.921 15.979 1.00 90.88 86 LYS A O 1
ATOM 708 N N . LEU A 1 87 ? -7.922 10.770 14.881 1.00 92.94 87 LEU A N 1
ATOM 709 C CA . LEU A 1 87 ? -7.222 10.778 13.599 1.00 92.94 87 LEU A CA 1
ATOM 710 C C . LEU A 1 87 ? -7.365 12.162 12.967 1.00 92.94 87 LEU A C 1
ATOM 712 O O . LEU A 1 87 ? -8.480 12.644 12.771 1.00 92.94 87 LEU A O 1
ATOM 716 N N . ILE A 1 88 ? -6.228 12.781 12.667 1.00 93.56 88 ILE A N 1
ATOM 717 C CA . ILE A 1 88 ? -6.159 14.032 11.918 1.00 93.56 8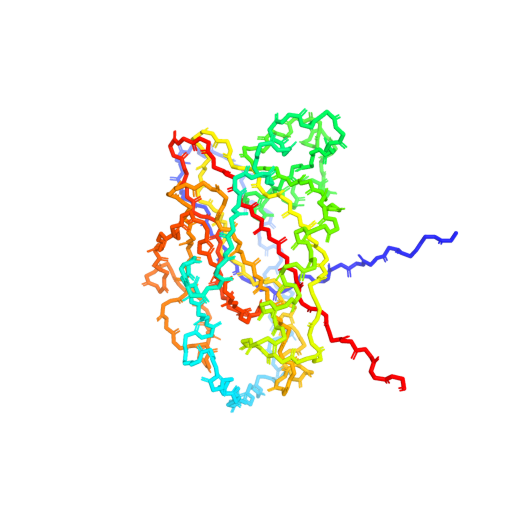8 ILE A CA 1
ATOM 718 C C . ILE A 1 88 ? -6.007 13.643 10.452 1.00 93.56 88 ILE A C 1
ATOM 720 O O . ILE A 1 88 ? -5.021 13.004 10.088 1.00 93.56 88 ILE A O 1
ATOM 724 N N . TRP A 1 89 ? -7.018 13.967 9.651 1.00 92.94 89 TRP A N 1
ATOM 725 C CA . TRP A 1 89 ? -7.064 13.613 8.238 1.00 92.94 89 TRP A CA 1
ATOM 726 C C . TRP A 1 89 ? -6.486 14.735 7.386 1.00 92.94 89 TRP A C 1
ATOM 728 O O . TRP A 1 89 ? -6.948 15.872 7.444 1.00 92.94 89 TRP A O 1
ATOM 738 N N . GLU A 1 90 ? -5.507 14.386 6.566 1.00 90.50 90 GLU A N 1
ATOM 739 C CA . GLU A 1 90 ? -4.863 15.273 5.606 1.00 90.50 90 GLU A CA 1
ATOM 740 C C . GLU A 1 90 ? -5.225 14.843 4.188 1.00 90.50 90 GLU A C 1
ATOM 742 O O . GLU A 1 90 ? -5.334 13.650 3.901 1.00 90.50 90 GLU A O 1
ATOM 747 N N . SER A 1 91 ? -5.410 15.802 3.285 1.00 88.38 91 SER A N 1
ATOM 748 C CA . SER A 1 91 ? -5.701 15.517 1.880 1.00 88.38 91 SER A CA 1
ATOM 749 C C . SER A 1 91 ? -4.504 14.867 1.183 1.00 88.38 91 SER A C 1
ATOM 751 O O . SER A 1 91 ? -3.376 15.340 1.292 1.00 88.38 91 SER A O 1
ATOM 753 N N . ILE A 1 92 ? -4.764 13.818 0.403 1.00 85.19 92 ILE A N 1
ATOM 754 C CA . ILE A 1 92 ? -3.789 13.212 -0.510 1.00 85.19 92 ILE A CA 1
ATOM 755 C C . ILE A 1 92 ? -4.057 13.744 -1.913 1.00 85.19 92 ILE A C 1
ATOM 757 O O . ILE A 1 92 ? -5.203 13.741 -2.368 1.00 85.19 92 ILE A O 1
ATOM 761 N N . PHE A 1 93 ? -3.012 14.151 -2.627 1.00 76.94 93 PHE A N 1
ATOM 762 C CA . PHE A 1 93 ? -3.157 14.627 -3.999 1.00 76.94 93 PHE A CA 1
ATOM 763 C C . PHE A 1 93 ? -3.499 13.499 -4.960 1.00 76.94 93 PHE A C 1
ATOM 765 O O . PHE A 1 93 ? -3.010 12.368 -4.862 1.00 76.94 93 PHE A O 1
ATOM 772 N N . GLN A 1 94 ? -4.378 13.827 -5.896 1.00 68.94 94 GLN A N 1
ATOM 773 C CA . GLN A 1 94 ? -4.849 12.892 -6.892 1.00 68.94 94 GLN A CA 1
ATOM 774 C C . GLN A 1 94 ? -4.028 13.002 -8.177 1.00 68.94 94 GLN A C 1
ATOM 776 O O . GLN A 1 94 ? -3.638 11.984 -8.759 1.00 68.94 94 GLN A O 1
ATOM 781 N N . PHE A 1 95 ? -3.719 14.238 -8.566 1.00 71.88 95 PHE A N 1
ATOM 782 C CA . PHE A 1 95 ? -2.938 14.568 -9.744 1.00 71.88 95 PHE A CA 1
ATOM 783 C C . PHE A 1 95 ? -1.712 15.405 -9.375 1.00 71.88 95 PHE A C 1
ATOM 785 O O . PHE A 1 95 ? -1.711 16.186 -8.426 1.00 71.88 95 PHE A O 1
ATOM 792 N N . LYS A 1 96 ? -0.654 15.293 -10.186 1.00 66.62 96 LYS A N 1
ATOM 793 C CA . LYS A 1 96 ? 0.560 16.113 -10.038 1.00 66.62 96 LYS A CA 1
ATOM 794 C C . LYS A 1 96 ? 0.261 17.613 -10.153 1.00 66.62 96 LYS A C 1
ATOM 796 O O . LYS A 1 96 ? 0.915 18.416 -9.495 1.00 66.62 96 LYS A O 1
ATOM 801 N N . MET A 1 97 ? -0.731 17.981 -10.965 1.00 66.31 97 MET A N 1
ATOM 802 C CA . MET A 1 97 ? -1.156 19.373 -11.116 1.00 66.31 97 MET A CA 1
ATOM 803 C C . MET A 1 97 ? -1.762 19.942 -9.833 1.00 66.31 97 MET A C 1
ATOM 805 O O . MET A 1 97 ? -1.505 21.103 -9.541 1.00 66.31 97 MET A O 1
ATOM 809 N N . ASP A 1 98 ? -2.441 19.132 -9.016 1.00 65.69 98 ASP A N 1
ATOM 810 C CA . ASP A 1 98 ? -2.957 19.577 -7.713 1.00 65.69 98 ASP A CA 1
ATOM 811 C C . ASP A 1 98 ? -1.802 20.023 -6.803 1.00 65.69 98 ASP A C 1
ATOM 813 O O . ASP A 1 98 ? -1.855 21.079 -6.175 1.00 65.69 98 ASP A O 1
ATOM 817 N N . ALA A 1 99 ? -0.708 19.253 -6.797 1.00 63.66 99 ALA A N 1
ATOM 818 C CA . ALA A 1 99 ? 0.487 19.573 -6.021 1.00 63.66 99 ALA A CA 1
ATOM 819 C C . ALA A 1 99 ? 1.208 20.837 -6.528 1.00 63.66 99 ALA A C 1
ATOM 821 O O . ALA A 1 99 ? 1.749 21.597 -5.727 1.00 63.66 99 ALA A O 1
ATOM 822 N N . ILE A 1 100 ? 1.213 21.076 -7.845 1.00 64.00 100 ILE A N 1
ATOM 823 C CA . ILE A 1 100 ? 1.810 22.278 -8.451 1.00 64.00 100 ILE A CA 1
ATOM 824 C C . ILE A 1 100 ? 0.958 23.515 -8.142 1.00 64.00 100 ILE A C 1
ATOM 826 O O . ILE A 1 100 ? 1.493 24.523 -7.685 1.00 64.00 100 ILE A O 1
ATOM 830 N N . MET A 1 101 ? -0.362 23.427 -8.328 1.00 62.75 101 MET A N 1
ATOM 831 C CA . MET A 1 101 ? -1.295 24.537 -8.108 1.00 62.75 101 MET A CA 1
ATOM 832 C C . MET A 1 101 ? -1.253 25.052 -6.668 1.00 62.75 101 MET A C 1
ATOM 834 O O . MET A 1 101 ? -1.299 26.260 -6.449 1.00 62.75 101 MET A O 1
ATOM 838 N N . LEU A 1 102 ? -1.069 24.158 -5.697 1.00 57.56 102 LEU A N 1
ATOM 839 C CA . LEU A 1 102 ? -0.912 24.502 -4.284 1.00 57.56 102 LEU A CA 1
ATOM 840 C C . LEU A 1 102 ? 0.321 25.345 -3.962 1.00 57.56 102 LEU A C 1
ATOM 842 O O . LEU A 1 102 ? 0.276 26.174 -3.057 1.00 57.56 102 LEU A O 1
ATOM 846 N N . GLN A 1 103 ? 1.423 25.148 -4.686 1.00 59.59 103 GLN A N 1
ATOM 847 C CA . GLN A 1 103 ? 2.643 25.931 -4.473 1.00 59.59 103 GLN A CA 1
ATOM 848 C C . GLN A 1 103 ? 2.518 27.353 -5.027 1.00 59.59 103 GLN A C 1
ATOM 850 O O . GLN A 1 103 ? 3.230 28.249 -4.580 1.00 59.59 103 GLN A O 1
ATOM 855 N N . SER A 1 104 ? 1.625 27.556 -5.997 1.00 64.69 104 SER A N 1
ATOM 856 C CA . SER A 1 104 ? 1.469 28.817 -6.725 1.00 64.69 104 SER A CA 1
ATOM 857 C C . SER A 1 104 ? 0.190 29.592 -6.399 1.00 64.69 104 SER A C 1
ATOM 859 O O . SER A 1 104 ? 0.084 30.747 -6.802 1.00 64.69 104 SER A O 1
ATOM 861 N N . ASN A 1 105 ? -0.789 28.988 -5.715 1.00 71.44 105 ASN A N 1
ATOM 862 C CA . ASN A 1 105 ? -2.104 29.590 -5.490 1.00 71.44 105 ASN A CA 1
ATOM 863 C C . ASN A 1 105 ? -2.662 29.251 -4.095 1.00 71.44 105 ASN A C 1
ATOM 865 O O . ASN A 1 105 ? -3.182 28.160 -3.859 1.00 71.44 105 ASN A O 1
ATOM 869 N N . SER A 1 106 ? -2.604 30.218 -3.177 1.00 65.81 106 SER A N 1
ATOM 870 C CA . SER A 1 106 ? -3.119 30.074 -1.809 1.00 65.81 106 SER A CA 1
ATOM 871 C C . SER A 1 106 ? -4.634 29.853 -1.749 1.00 65.81 106 SER A C 1
ATOM 873 O O . SER A 1 106 ? -5.106 29.140 -0.872 1.00 65.81 106 SER A O 1
ATOM 875 N N . HIS A 1 107 ? -5.400 30.386 -2.704 1.00 68.56 107 HIS A N 1
ATOM 876 C CA . HIS A 1 107 ? -6.850 30.191 -2.759 1.00 68.56 107 HIS A CA 1
ATOM 877 C C . HIS A 1 107 ? -7.231 28.766 -3.197 1.00 68.56 107 HIS A C 1
ATOM 879 O O . HIS A 1 107 ? -8.241 28.214 -2.756 1.00 68.56 107 HIS A O 1
ATOM 885 N N . PHE A 1 108 ? -6.390 28.123 -4.014 1.00 67.62 108 PHE A N 1
ATOM 886 C CA . PHE A 1 108 ? -6.559 26.708 -4.348 1.00 67.62 108 PHE A CA 1
ATOM 887 C C . PHE A 1 108 ? -6.379 25.819 -3.107 1.00 67.62 108 PHE A C 1
ATOM 889 O O . PHE A 1 108 ? -7.114 24.854 -2.944 1.00 67.62 108 PHE A O 1
ATOM 896 N N . PHE A 1 109 ? -5.476 26.171 -2.183 1.00 59.69 109 PHE A N 1
ATOM 897 C CA . PHE A 1 109 ? -5.315 25.440 -0.916 1.00 59.69 109 PHE A CA 1
ATOM 898 C C . PHE A 1 109 ? -6.572 25.480 -0.043 1.00 59.69 109 PHE A C 1
ATOM 900 O O . PHE A 1 109 ? -6.934 24.470 0.554 1.00 59.69 109 PHE A O 1
ATOM 907 N N . GLU A 1 110 ? -7.263 26.618 -0.005 1.00 62.84 110 GLU A N 1
ATOM 908 C CA . GLU A 1 110 ? -8.480 26.796 0.798 1.00 62.84 110 GLU A CA 1
ATOM 909 C C . GLU A 1 110 ? -9.702 26.074 0.213 1.00 62.84 110 GLU A C 1
ATOM 911 O O . GLU A 1 110 ? -10.631 25.735 0.943 1.00 62.84 110 GLU A O 1
ATOM 916 N N . THR A 1 111 ? -9.706 25.828 -1.099 1.00 67.56 111 THR A N 1
ATOM 917 C CA . THR A 1 111 ? -10.856 25.271 -1.830 1.00 67.56 111 THR A CA 1
ATOM 918 C C . THR A 1 111 ? -10.648 23.828 -2.296 1.00 67.56 111 THR A C 1
ATOM 920 O O . THR A 1 111 ? -11.605 23.168 -2.708 1.00 67.56 111 THR A O 1
ATOM 923 N N . PHE A 1 112 ? -9.422 23.299 -2.212 1.00 72.75 112 PHE A N 1
ATOM 924 C CA . PHE A 1 112 ? -9.099 21.943 -2.642 1.00 72.75 112 PHE A CA 1
ATOM 925 C C . PHE A 1 112 ? -9.720 20.891 -1.718 1.00 72.75 112 PHE A C 1
ATOM 927 O O . PHE A 1 112 ? -9.314 20.706 -0.569 1.00 72.75 112 PHE A O 1
ATOM 934 N N . ASN A 1 113 ? -10.671 20.135 -2.262 1.00 74.19 113 ASN A N 1
ATOM 935 C CA . ASN A 1 113 ? -11.297 19.016 -1.576 1.00 74.19 113 ASN A CA 1
ATOM 936 C C . ASN A 1 113 ? -10.888 17.691 -2.229 1.00 74.19 113 ASN A C 1
ATOM 938 O O . ASN A 1 113 ? -11.466 17.272 -3.235 1.00 74.19 113 ASN A O 1
ATOM 942 N N . SER A 1 114 ? -9.890 17.018 -1.654 1.00 84.56 114 SER A N 1
ATOM 943 C CA . SER A 1 114 ? -9.517 15.684 -2.116 1.00 84.56 114 SER A CA 1
ATOM 944 C C . SER A 1 114 ? -10.488 14.633 -1.597 1.00 84.56 114 SER A C 1
ATOM 946 O O . SER A 1 114 ? -10.706 14.489 -0.394 1.00 84.56 114 SER A O 1
ATOM 948 N N . LYS A 1 115 ? -10.969 13.778 -2.503 1.00 91.69 115 LYS A N 1
ATOM 949 C CA . LYS A 1 115 ? -11.663 12.536 -2.136 1.00 91.69 115 LYS A CA 1
ATOM 950 C C . LYS A 1 115 ? -10.717 11.457 -1.596 1.00 91.69 115 LYS A C 1
ATOM 952 O O . LYS A 1 115 ? -11.135 10.317 -1.401 1.00 91.69 115 LYS A O 1
ATOM 957 N N . ARG A 1 116 ? -9.446 11.778 -1.365 1.00 92.94 116 ARG A N 1
ATOM 958 C CA . ARG A 1 116 ? -8.467 10.896 -0.737 1.00 92.94 116 ARG A CA 1
ATOM 959 C C . ARG A 1 116 ? -7.838 11.594 0.450 1.00 92.94 116 ARG A C 1
ATOM 961 O O . ARG A 1 116 ? -7.412 12.740 0.347 1.00 92.94 116 ARG A O 1
ATOM 968 N N . GLN A 1 117 ? -7.755 10.882 1.560 1.00 94.38 117 GLN A N 1
ATOM 969 C CA . GLN A 1 117 ? -7.193 11.397 2.795 1.00 94.38 117 GLN A CA 1
ATOM 970 C C . GLN A 1 117 ? -6.257 10.379 3.430 1.00 94.38 117 GLN A C 1
ATOM 972 O O . GLN A 1 117 ? -6.418 9.175 3.233 1.00 94.38 117 GLN A O 1
ATOM 977 N N . GLN A 1 118 ? -5.298 10.863 4.207 1.00 96.00 118 GLN A N 1
ATOM 978 C CA . GLN A 1 118 ? -4.434 10.047 5.046 1.00 96.00 118 GLN A CA 1
ATOM 979 C C . GLN A 1 118 ? -4.491 10.501 6.499 1.00 96.00 118 GLN A C 1
ATOM 981 O O . GLN A 1 118 ? -4.734 11.671 6.774 1.00 96.00 118 GLN A O 1
ATOM 986 N N . ALA A 1 119 ? -4.227 9.587 7.423 1.00 96.81 119 ALA A N 1
ATOM 987 C CA . ALA A 1 119 ? -4.007 9.905 8.827 1.00 96.81 119 ALA A CA 1
ATOM 988 C C . ALA A 1 119 ? -2.932 8.986 9.406 1.00 96.81 119 ALA A C 1
ATOM 990 O O . ALA A 1 119 ? -2.930 7.786 9.137 1.00 96.81 119 ALA A O 1
ATOM 991 N N . VAL A 1 120 ? -2.036 9.521 10.234 1.00 95.94 120 VAL A N 1
ATOM 992 C CA . VAL A 1 120 ? -1.006 8.712 10.906 1.00 95.94 120 VAL A CA 1
ATOM 993 C C . VAL A 1 120 ? -1.658 7.711 11.865 1.00 95.94 120 VAL A C 1
ATOM 995 O O . VAL A 1 120 ? -2.513 8.076 12.676 1.00 95.94 120 VAL A O 1
ATOM 998 N N . SER A 1 121 ? -1.232 6.447 11.798 1.00 91.75 121 SER A N 1
ATOM 999 C CA . SER A 1 121 ? -1.673 5.382 12.701 1.00 91.75 121 SER A CA 1
ATOM 1000 C C . SER A 1 121 ? -0.553 4.973 13.648 1.00 91.75 121 SER A C 1
ATOM 1002 O O . SER A 1 121 ? 0.510 4.543 13.220 1.00 91.75 121 SER A O 1
ATOM 1004 N N . ASN A 1 122 ? -0.830 5.030 14.951 1.00 91.44 122 ASN A N 1
ATOM 1005 C CA . ASN A 1 122 ? 0.101 4.624 16.008 1.00 91.44 122 ASN A CA 1
ATOM 1006 C C . ASN A 1 122 ? -0.429 3.417 16.803 1.00 91.44 122 ASN A C 1
ATOM 1008 O O . ASN A 1 122 ? -0.236 3.323 18.020 1.00 91.44 122 ASN A O 1
ATOM 1012 N N . ASP A 1 123 ? -1.173 2.514 16.155 1.00 94.38 123 ASP A N 1
ATOM 1013 C CA . ASP A 1 123 ? -1.683 1.311 16.818 1.00 94.38 123 ASP A CA 1
ATOM 1014 C C . ASP A 1 123 ? -0.557 0.315 17.112 1.00 94.38 123 ASP A C 1
ATOM 1016 O O . ASP A 1 123 ? -0.262 -0.563 16.307 1.00 94.38 123 ASP A O 1
ATOM 1020 N N . LYS A 1 124 ? 0.055 0.433 18.294 1.00 94.38 124 LYS A N 1
ATOM 1021 C CA . LYS A 1 124 ? 1.188 -0.406 18.711 1.00 94.38 124 LYS A CA 1
ATOM 1022 C C . LYS A 1 124 ? 0.938 -1.904 18.517 1.00 94.38 124 LYS A C 1
ATOM 1024 O O . LYS A 1 124 ? 1.828 -2.602 18.053 1.00 94.38 124 LYS A O 1
ATOM 1029 N N . SER A 1 125 ? -0.265 -2.386 18.834 1.00 94.25 125 SER A N 1
ATOM 1030 C CA . SER A 1 125 ? -0.588 -3.813 18.732 1.00 94.25 125 SER A CA 1
ATOM 1031 C C . SER A 1 125 ? -0.579 -4.303 17.287 1.00 94.25 125 SER A C 1
ATOM 1033 O O . SER A 1 125 ? -0.095 -5.397 17.002 1.00 94.25 125 SER A O 1
ATOM 1035 N N . PHE A 1 126 ? -1.078 -3.480 16.364 1.00 95.75 126 PHE A N 1
ATOM 1036 C CA . PHE A 1 126 ? -1.066 -3.797 14.946 1.00 95.75 126 PHE A CA 1
ATOM 1037 C C . PHE A 1 126 ? 0.336 -3.646 14.351 1.00 95.75 126 PHE A C 1
ATOM 1039 O O . PHE A 1 126 ? 0.758 -4.499 13.581 1.00 95.75 126 PHE A O 1
ATOM 1046 N N . ILE A 1 127 ? 1.090 -2.626 14.769 1.00 95.50 127 ILE A N 1
ATOM 1047 C CA . ILE A 1 127 ? 2.485 -2.419 14.355 1.00 95.50 127 ILE A CA 1
ATOM 1048 C C . ILE A 1 127 ? 3.350 -3.626 14.727 1.00 95.50 127 ILE A C 1
ATOM 1050 O O . ILE A 1 127 ? 4.089 -4.126 13.886 1.00 95.50 127 ILE A O 1
ATOM 1054 N N . THR A 1 128 ? 3.213 -4.160 15.945 1.00 95.69 128 THR A N 1
ATOM 1055 C CA . THR A 1 128 ? 3.916 -5.388 16.348 1.00 95.69 128 THR A CA 1
ATOM 1056 C C . THR A 1 128 ? 3.584 -6.564 15.426 1.00 95.69 128 THR A C 1
ATOM 1058 O O . THR A 1 128 ? 4.483 -7.304 15.037 1.00 95.69 128 THR A O 1
ATOM 1061 N N . LYS A 1 129 ? 2.316 -6.726 15.023 1.00 96.19 129 LYS A N 1
ATOM 1062 C CA . LYS A 1 129 ? 1.920 -7.778 14.071 1.00 96.19 129 LYS A CA 1
ATOM 1063 C C . LYS A 1 129 ? 2.554 -7.573 12.696 1.00 96.19 129 LYS A C 1
ATOM 1065 O O . LYS A 1 129 ? 3.053 -8.536 12.125 1.00 96.19 129 LYS A O 1
ATOM 1070 N N . LEU A 1 130 ? 2.558 -6.338 12.189 1.00 95.81 130 LEU A N 1
ATOM 1071 C CA . LEU A 1 130 ? 3.203 -6.010 10.918 1.00 95.81 130 LEU A CA 1
ATOM 1072 C C . LEU A 1 130 ? 4.697 -6.326 10.957 1.00 95.81 130 LEU A C 1
ATOM 1074 O O . LEU A 1 130 ? 5.181 -7.017 10.071 1.00 95.81 130 LEU A O 1
ATOM 1078 N N . ASN A 1 131 ? 5.403 -5.914 12.011 1.00 94.88 131 ASN A N 1
ATOM 1079 C CA . ASN A 1 131 ? 6.829 -6.201 12.163 1.00 94.88 131 ASN A CA 1
ATOM 1080 C C . ASN A 1 131 ? 7.114 -7.709 12.190 1.00 94.88 131 ASN A C 1
ATOM 1082 O O . ASN A 1 131 ? 8.024 -8.153 11.503 1.00 94.88 131 ASN A O 1
ATOM 1086 N N . ASN A 1 132 ? 6.296 -8.515 12.876 1.00 94.56 132 ASN A N 1
ATOM 1087 C CA . ASN A 1 132 ? 6.450 -9.975 12.856 1.00 94.56 132 ASN A CA 1
ATOM 1088 C C . ASN A 1 132 ? 6.306 -10.563 11.438 1.00 94.56 132 ASN A C 1
ATOM 1090 O O . ASN A 1 132 ? 7.028 -11.491 11.072 1.00 94.56 132 ASN A O 1
ATOM 1094 N N . ILE A 1 133 ? 5.385 -10.023 10.631 1.00 94.00 133 ILE A N 1
ATOM 1095 C CA . ILE A 1 133 ? 5.222 -10.413 9.224 1.00 94.00 133 ILE A CA 1
ATOM 1096 C C . ILE A 1 133 ? 6.455 -9.979 8.419 1.00 94.00 133 ILE A C 1
ATOM 1098 O O . ILE A 1 133 ? 7.021 -10.791 7.691 1.00 94.00 133 ILE A O 1
ATOM 1102 N N . MET A 1 134 ? 6.931 -8.744 8.593 1.00 91.06 134 MET A N 1
ATOM 1103 C CA . MET A 1 134 ? 8.130 -8.253 7.904 1.00 91.06 134 MET A CA 1
ATOM 1104 C C . MET A 1 134 ? 9.366 -9.099 8.214 1.00 91.06 134 MET A C 1
ATOM 1106 O O . MET A 1 134 ? 10.061 -9.516 7.289 1.00 91.06 134 MET A O 1
ATOM 1110 N N . THR A 1 135 ? 9.596 -9.436 9.485 1.00 89.94 135 THR A N 1
ATOM 1111 C CA . THR A 1 135 ? 10.685 -10.326 9.904 1.00 89.94 135 THR A CA 1
ATOM 1112 C C . THR A 1 135 ? 10.619 -11.675 9.189 1.00 89.94 135 THR A C 1
ATOM 1114 O O . THR A 1 135 ? 11.639 -12.166 8.715 1.00 89.94 135 THR A O 1
ATOM 1117 N N . LYS A 1 136 ? 9.423 -12.264 9.066 1.00 89.25 136 LYS A N 1
ATOM 1118 C CA . LYS A 1 136 ? 9.230 -13.586 8.455 1.00 89.25 136 LYS A CA 1
ATOM 1119 C C . LYS A 1 136 ? 9.404 -13.590 6.931 1.00 89.25 136 LYS A C 1
ATOM 1121 O O . LYS A 1 136 ? 9.957 -14.548 6.401 1.00 89.25 136 LYS A O 1
ATOM 1126 N N . TYR A 1 137 ? 8.893 -12.578 6.228 1.00 87.62 137 TYR A N 1
ATOM 1127 C CA . TYR A 1 137 ? 8.793 -12.598 4.757 1.00 87.62 137 TYR A CA 1
ATOM 1128 C C . TYR A 1 137 ? 9.833 -11.734 4.040 1.00 87.62 137 TYR A C 1
ATOM 1130 O O . TYR A 1 137 ? 10.052 -11.913 2.842 1.00 87.62 137 TYR A O 1
ATOM 1138 N N . VAL A 1 138 ? 10.460 -10.796 4.747 1.00 86.12 138 VAL A N 1
ATOM 1139 C CA . VAL A 1 138 ? 11.420 -9.851 4.165 1.00 86.12 138 VAL A CA 1
ATOM 1140 C C . VAL A 1 138 ? 12.780 -9.934 4.852 1.00 86.12 138 VAL A C 1
ATOM 1142 O O . VAL A 1 138 ? 13.803 -9.942 4.172 1.00 86.12 138 VAL A O 1
ATOM 1145 N N . GLY A 1 139 ? 12.805 -10.017 6.181 1.00 85.19 139 GLY A N 1
ATOM 1146 C CA . GLY A 1 139 ? 14.028 -10.176 6.970 1.00 85.19 139 GLY A CA 1
ATOM 1147 C C . GLY A 1 139 ? 13.974 -9.393 8.276 1.00 85.19 139 GLY A C 1
ATOM 1148 O O . GLY A 1 139 ? 13.280 -8.376 8.368 1.00 85.19 139 GLY A O 1
ATOM 1149 N N . ASP A 1 140 ? 14.708 -9.865 9.279 1.00 86.25 140 ASP A N 1
ATOM 1150 C CA . ASP A 1 140 ? 14.730 -9.322 10.643 1.00 86.25 140 ASP A CA 1
ATOM 1151 C C . ASP A 1 140 ? 15.293 -7.898 10.737 1.00 86.25 140 ASP A C 1
ATOM 1153 O O . ASP A 1 140 ? 14.950 -7.158 11.655 1.00 86.25 140 ASP A O 1
ATOM 1157 N N . GLN A 1 141 ? 16.059 -7.476 9.735 1.00 85.00 141 GLN A N 1
ATOM 1158 C CA . GLN A 1 141 ? 16.578 -6.124 9.603 1.00 85.00 141 GLN A CA 1
ATOM 1159 C C . GLN A 1 141 ? 15.542 -5.084 9.144 1.00 85.00 141 GLN A C 1
ATOM 1161 O O . GLN A 1 141 ? 15.923 -3.938 8.921 1.00 85.00 141 GLN A O 1
ATOM 1166 N N . ASN A 1 142 ? 14.268 -5.445 8.939 1.00 86.00 142 ASN A N 1
ATOM 1167 C CA . ASN A 1 142 ? 13.236 -4.540 8.418 1.00 86.00 142 ASN A CA 1
ATOM 1168 C C . ASN A 1 142 ? 12.142 -4.268 9.450 1.00 86.00 142 ASN A C 1
ATOM 1170 O O . ASN A 1 142 ? 11.503 -5.185 9.960 1.00 86.00 142 ASN A O 1
ATOM 1174 N N . GLU A 1 143 ? 11.857 -2.988 9.673 1.00 90.88 143 GLU A N 1
ATOM 1175 C CA . GLU A 1 143 ? 10.792 -2.528 10.560 1.00 90.88 143 GLU A CA 1
ATOM 1176 C C . GLU A 1 143 ? 9.816 -1.628 9.795 1.00 90.88 143 GLU A C 1
ATOM 1178 O O . GLU A 1 143 ? 10.228 -0.771 9.010 1.00 90.88 143 GLU A O 1
ATOM 1183 N N . CYS A 1 144 ? 8.517 -1.786 10.043 1.00 93.00 144 CYS A N 1
ATOM 1184 C CA . CYS A 1 144 ? 7.491 -0.887 9.532 1.00 93.00 144 CYS A CA 1
ATOM 1185 C C . CYS A 1 144 ? 7.635 0.519 10.140 1.00 93.00 144 CYS A C 1
ATOM 1187 O O . CYS A 1 144 ? 7.636 0.698 11.359 1.00 93.00 144 CYS A O 1
ATOM 1189 N N . SER A 1 145 ? 7.678 1.531 9.280 1.00 92.50 145 SER A N 1
ATOM 1190 C CA . SER A 1 145 ? 7.683 2.957 9.598 1.00 92.50 145 SER A CA 1
ATOM 1191 C C . SER A 1 145 ? 6.622 3.701 8.785 1.00 92.50 145 SER A C 1
ATOM 1193 O O . SER A 1 145 ? 5.986 3.134 7.897 1.00 92.50 145 SER A O 1
ATOM 1195 N N . ASP A 1 146 ? 6.409 4.981 9.109 1.00 92.12 146 ASP A N 1
ATOM 1196 C CA . ASP A 1 146 ? 5.557 5.897 8.330 1.00 92.12 146 ASP A CA 1
ATOM 1197 C C . ASP A 1 146 ? 4.157 5.334 8.049 1.00 92.12 146 ASP A C 1
ATOM 1199 O O . ASP A 1 146 ? 3.630 5.376 6.937 1.00 92.12 146 ASP A O 1
ATOM 1203 N N . ILE A 1 147 ? 3.569 4.750 9.092 1.00 96.06 147 ILE A N 1
ATOM 1204 C CA . ILE A 1 147 ? 2.329 3.995 8.995 1.00 96.06 147 ILE A CA 1
ATOM 1205 C C . ILE A 1 147 ? 1.156 4.966 8.962 1.00 96.06 147 ILE A C 1
ATOM 1207 O O . ILE A 1 147 ? 0.863 5.670 9.935 1.00 96.06 147 ILE A O 1
ATOM 1211 N N . VAL A 1 148 ? 0.446 4.969 7.843 1.00 96.88 148 VAL A N 1
ATOM 1212 C CA . VAL A 1 148 ? -0.698 5.841 7.599 1.00 96.88 148 VAL A CA 1
ATOM 1213 C C . VAL A 1 148 ? -1.919 5.024 7.198 1.00 96.88 148 VAL A C 1
ATOM 1215 O O . VAL A 1 148 ? -1.846 4.041 6.465 1.00 96.88 148 VAL A O 1
ATOM 1218 N N . VAL A 1 149 ? -3.081 5.437 7.684 1.00 97.81 149 VAL A N 1
ATOM 1219 C CA . VAL A 1 149 ? -4.367 4.994 7.157 1.00 97.81 149 VAL A CA 1
ATOM 1220 C C . VAL A 1 149 ? -4.669 5.838 5.936 1.00 97.81 149 VAL A C 1
ATOM 1222 O O . VAL A 1 149 ? -4.678 7.059 6.038 1.00 97.81 149 VAL A O 1
ATOM 1225 N N . LEU A 1 150 ? -4.961 5.203 4.811 1.00 97.19 150 LEU A N 1
ATOM 1226 C CA . LEU A 1 150 ? -5.456 5.857 3.612 1.00 97.19 150 LEU A CA 1
ATOM 1227 C C . LEU A 1 150 ? -6.962 5.636 3.518 1.00 97.19 150 LEU A C 1
ATOM 1229 O O . LEU A 1 150 ? -7.435 4.498 3.536 1.00 97.19 150 LEU A O 1
ATOM 1233 N N . LYS A 1 151 ? -7.705 6.726 3.363 1.00 96.88 151 LYS A N 1
ATOM 1234 C CA . LYS A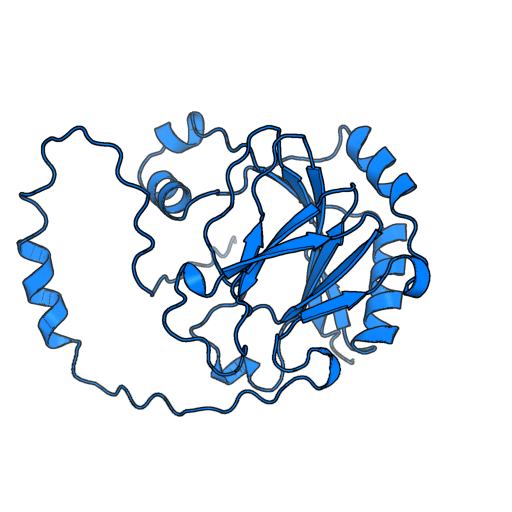 1 151 ? -9.145 6.737 3.149 1.00 96.88 151 LYS A CA 1
ATOM 1235 C C . LYS A 1 151 ? -9.457 7.257 1.752 1.00 96.88 151 LYS A C 1
ATOM 1237 O O . LYS A 1 151 ? -9.023 8.338 1.363 1.00 96.88 151 LYS A O 1
ATOM 1242 N N . SER A 1 152 ? -10.195 6.468 0.983 1.00 96.44 152 SER A N 1
ATOM 1243 C CA . SER A 1 152 ? -10.683 6.809 -0.354 1.00 96.44 152 SER A CA 1
ATOM 1244 C C . SER A 1 152 ? -12.198 6.953 -0.281 1.00 96.44 152 SER A C 1
ATOM 1246 O O . SER A 1 152 ? -12.889 5.987 0.018 1.00 96.44 152 SER A O 1
ATOM 1248 N N . TRP A 1 153 ? -12.713 8.157 -0.505 1.00 95.69 153 TRP A N 1
ATOM 1249 C CA . TRP A 1 153 ? -14.146 8.430 -0.478 1.00 95.69 153 TRP A CA 1
ATOM 1250 C C . TRP A 1 153 ? -14.825 7.977 -1.774 1.00 95.69 153 TRP A C 1
ATOM 1252 O O . TRP A 1 153 ? -14.202 7.906 -2.838 1.00 95.69 153 TRP A O 1
ATOM 1262 N N . LYS A 1 154 ? -16.134 7.738 -1.681 1.00 95.62 154 LYS A N 1
ATOM 1263 C CA . LYS A 1 154 ? -16.997 7.358 -2.802 1.00 95.62 154 LYS A CA 1
ATOM 1264 C C . LYS A 1 154 ? -16.819 8.258 -4.036 1.00 95.62 154 LYS A C 1
ATOM 1266 O O . LYS A 1 154 ? -16.876 9.494 -3.978 1.00 95.62 154 LYS A O 1
ATOM 1271 N N . GLY A 1 155 ? -16.630 7.616 -5.185 1.00 94.19 155 GLY A N 1
ATOM 1272 C CA . GLY A 1 155 ? -16.427 8.254 -6.482 1.00 94.19 155 GLY A CA 1
ATOM 1273 C C . GLY A 1 155 ? -15.082 8.970 -6.606 1.00 94.19 155 GLY A C 1
ATOM 1274 O O . GLY A 1 155 ? -14.995 9.966 -7.331 1.00 94.19 155 GLY A O 1
ATOM 1275 N N . CYS A 1 156 ? -14.058 8.555 -5.853 1.00 92.75 156 CYS A N 1
ATOM 1276 C CA . CYS A 1 156 ? -12.693 9.017 -6.096 1.00 92.75 156 CYS A CA 1
ATOM 1277 C C . CYS A 1 156 ? -12.156 8.403 -7.397 1.00 92.75 156 CYS A C 1
ATOM 1279 O O . CYS A 1 156 ? -12.322 7.210 -7.658 1.00 92.75 156 CYS A O 1
ATOM 1281 N N . GLN A 1 157 ? -11.492 9.222 -8.215 1.00 92.38 157 GLN A N 1
ATOM 1282 C CA . GLN A 1 157 ? -10.852 8.732 -9.441 1.00 92.38 157 GLN A CA 1
ATOM 1283 C C . GLN A 1 157 ? -9.575 7.931 -9.099 1.00 92.38 157 GLN A C 1
ATOM 1285 O O . GLN A 1 157 ? -9.099 7.985 -7.956 1.00 92.38 157 GLN A O 1
ATOM 1290 N N . PRO A 1 158 ? -8.974 7.189 -10.037 1.00 92.38 158 PRO A N 1
ATOM 1291 C CA . PRO A 1 158 ? -7.643 6.628 -9.830 1.00 92.38 158 PRO A CA 1
ATOM 1292 C C . PRO A 1 158 ? -6.583 7.721 -9.589 1.00 92.38 158 PRO A C 1
ATOM 1294 O O . PRO A 1 158 ? -6.777 8.879 -9.963 1.00 92.38 158 PRO A O 1
ATOM 1297 N N . GLN A 1 159 ? -5.486 7.383 -8.912 1.00 90.19 159 GLN A N 1
ATOM 1298 C CA . GLN A 1 159 ? -4.339 8.285 -8.748 1.00 90.19 159 GLN A CA 1
ATOM 1299 C C . GLN A 1 159 ? -3.444 8.271 -9.988 1.00 90.19 159 GLN A C 1
ATOM 1301 O O . GLN A 1 159 ? -3.400 7.290 -10.731 1.00 90.19 159 GLN A O 1
ATOM 1306 N N . CYS A 1 160 ? -2.676 9.347 -10.166 1.00 87.88 160 CYS A N 1
ATOM 1307 C CA . CYS A 1 160 ? -1.547 9.343 -11.089 1.00 87.88 160 CYS A CA 1
ATOM 1308 C C . CYS A 1 160 ? -0.551 8.230 -10.723 1.00 87.88 160 CYS A C 1
ATOM 1310 O O . CYS A 1 160 ? -0.262 8.012 -9.542 1.00 87.88 160 CYS A O 1
ATOM 1312 N N . ILE A 1 161 ? 0.003 7.565 -11.738 1.00 89.62 161 ILE A N 1
ATOM 1313 C CA . ILE A 1 161 ? 1.084 6.600 -11.540 1.00 89.62 161 ILE A CA 1
ATOM 1314 C C . ILE A 1 161 ? 2.323 7.341 -11.046 1.00 89.62 161 ILE A C 1
ATOM 1316 O O . ILE A 1 161 ? 2.718 8.359 -11.618 1.00 89.62 161 ILE A O 1
ATOM 1320 N N . HIS A 1 162 ? 2.911 6.832 -9.974 1.00 87.44 162 HIS A N 1
ATOM 1321 C CA . HIS A 1 162 ? 4.100 7.370 -9.331 1.00 87.44 162 HIS A CA 1
ATOM 1322 C C . HIS A 1 162 ? 4.966 6.237 -8.779 1.00 87.44 162 HIS A C 1
ATOM 1324 O O . HIS A 1 162 ? 4.578 5.071 -8.790 1.00 87.44 162 HIS A O 1
ATOM 1330 N N . CYS A 1 163 ? 6.161 6.592 -8.322 1.00 86.88 163 CYS A N 1
ATOM 1331 C CA . CYS A 1 163 ? 6.992 5.744 -7.478 1.00 86.88 163 CYS A CA 1
ATOM 1332 C C . CYS A 1 163 ? 7.143 6.451 -6.128 1.00 86.88 163 CYS A C 1
ATOM 1334 O O . CYS A 1 163 ? 7.258 7.676 -6.096 1.00 86.88 163 CYS A O 1
ATOM 1336 N N . ASP A 1 164 ? 7.198 5.698 -5.032 1.00 83.94 164 ASP A N 1
ATOM 1337 C CA . ASP A 1 164 ? 7.449 6.264 -3.694 1.00 83.94 164 ASP A CA 1
ATOM 1338 C C . ASP A 1 164 ? 8.921 6.622 -3.479 1.00 83.94 164 ASP A C 1
ATOM 1340 O O . ASP A 1 164 ? 9.306 7.201 -2.458 1.00 83.94 164 ASP A O 1
ATOM 1344 N N . TYR A 1 165 ? 9.759 6.179 -4.407 1.00 76.25 165 TYR A N 1
ATOM 1345 C CA . TYR A 1 165 ? 11.198 6.289 -4.385 1.00 76.25 165 TYR A CA 1
ATOM 1346 C C . TYR A 1 165 ? 11.689 7.400 -5.330 1.00 76.25 165 TYR A C 1
ATOM 1348 O O . TYR A 1 165 ? 11.134 7.598 -6.411 1.00 76.25 165 TYR A O 1
ATOM 1356 N N . ASP A 1 166 ? 12.752 8.101 -4.922 1.00 68.12 166 ASP A N 1
ATOM 1357 C CA . ASP A 1 166 ? 13.403 9.163 -5.699 1.00 68.12 166 ASP A CA 1
ATOM 1358 C C . ASP A 1 166 ? 14.279 8.557 -6.807 1.00 68.12 166 ASP A C 1
ATOM 1360 O O . ASP A 1 166 ? 15.377 8.047 -6.558 1.00 68.12 166 ASP A O 1
ATOM 1364 N N . ASP A 1 167 ? 13.788 8.618 -8.045 1.00 62.34 167 ASP A N 1
ATOM 1365 C CA . ASP A 1 167 ? 14.418 8.030 -9.228 1.00 62.34 167 ASP A CA 1
ATOM 1366 C C . ASP A 1 167 ? 15.855 8.520 -9.481 1.00 62.34 167 ASP A C 1
ATOM 1368 O O . ASP A 1 167 ? 16.639 7.805 -10.114 1.00 62.34 167 ASP A O 1
ATOM 1372 N N . THR A 1 168 ? 16.245 9.666 -8.915 1.00 63.56 168 THR A N 1
ATOM 1373 C CA . THR A 1 168 ? 17.599 10.218 -9.030 1.00 63.56 168 THR A CA 1
ATOM 1374 C C . THR A 1 168 ? 18.658 9.433 -8.259 1.00 63.56 168 THR A C 1
ATOM 1376 O O . THR A 1 168 ? 19.840 9.550 -8.582 1.00 63.56 168 THR A O 1
ATOM 1379 N N . LYS A 1 169 ? 18.272 8.594 -7.288 1.00 63.81 169 LYS A N 1
ATOM 1380 C CA . LYS A 1 169 ? 19.227 7.810 -6.475 1.00 63.81 169 LYS A CA 1
ATOM 1381 C C . LYS A 1 169 ? 19.194 6.305 -6.738 1.00 63.81 169 LYS A C 1
ATOM 1383 O O . LYS A 1 169 ? 19.599 5.497 -5.918 1.00 63.81 169 LYS A O 1
ATOM 1388 N N . VAL A 1 170 ? 18.767 5.904 -7.929 1.00 63.91 170 VAL A N 1
ATOM 1389 C CA . VAL A 1 170 ? 18.738 4.497 -8.368 1.00 63.91 170 VAL A CA 1
ATOM 1390 C C . VAL A 1 170 ? 20.022 3.707 -8.079 1.00 63.91 170 VAL A C 1
ATOM 1392 O O . VAL A 1 170 ? 19.933 2.547 -7.685 1.00 63.91 170 VAL A O 1
ATOM 1395 N N . ASP A 1 171 ? 21.195 4.328 -8.228 1.00 62.56 171 ASP A N 1
ATOM 1396 C CA . ASP A 1 171 ? 22.488 3.679 -7.980 1.00 62.56 171 ASP A CA 1
ATOM 1397 C C . ASP A 1 171 ? 22.801 3.493 -6.485 1.00 62.56 171 ASP A C 1
ATOM 1399 O O . ASP A 1 171 ? 23.564 2.594 -6.140 1.00 62.56 171 ASP A O 1
ATOM 1403 N N . GLU A 1 172 ? 22.212 4.309 -5.604 1.00 64.31 172 GLU A N 1
ATOM 1404 C CA . GLU A 1 172 ? 22.348 4.208 -4.142 1.00 64.31 172 GLU A CA 1
ATOM 1405 C C . GLU A 1 172 ? 21.563 3.001 -3.611 1.00 64.31 172 GLU A C 1
ATOM 1407 O O . GLU A 1 172 ? 22.057 2.253 -2.774 1.00 64.31 172 GLU A O 1
ATOM 1412 N N . PHE A 1 173 ? 20.374 2.752 -4.165 1.00 60.47 173 PHE A N 1
ATOM 1413 C CA . PHE A 1 173 ? 19.468 1.706 -3.678 1.00 60.47 173 PHE A CA 1
ATOM 1414 C C . PHE A 1 173 ? 19.526 0.423 -4.502 1.00 60.47 173 PHE A C 1
ATOM 1416 O O . PHE A 1 173 ? 18.817 -0.524 -4.184 1.00 60.47 173 PHE A O 1
ATOM 1423 N N . LYS A 1 174 ? 20.386 0.341 -5.528 1.00 60.81 174 LYS A N 1
ATOM 1424 C CA . LYS A 1 174 ? 20.485 -0.830 -6.422 1.00 60.81 174 LYS A CA 1
ATOM 1425 C C . LYS A 1 174 ? 20.780 -2.164 -5.709 1.00 60.81 174 LYS A C 1
ATOM 1427 O O . LYS A 1 174 ? 20.534 -3.220 -6.285 1.00 60.81 174 LYS A O 1
ATOM 1432 N N . HIS A 1 175 ? 21.323 -2.108 -4.492 1.00 61.41 175 HIS A N 1
ATOM 1433 C CA . HIS A 1 175 ? 21.617 -3.271 -3.644 1.00 61.41 175 HIS A CA 1
ATOM 1434 C C . HIS A 1 175 ? 20.785 -3.294 -2.352 1.00 61.41 175 HIS A C 1
ATOM 1436 O O . HIS A 1 175 ? 20.854 -4.256 -1.594 1.00 61.41 175 HIS A O 1
ATOM 1442 N N . ASP A 1 176 ? 20.017 -2.238 -2.079 1.00 68.25 176 ASP A N 1
ATOM 1443 C CA . ASP A 1 176 ? 19.290 -2.069 -0.825 1.00 68.25 176 ASP A CA 1
ATOM 1444 C C . ASP A 1 176 ? 17.981 -1.316 -1.057 1.00 68.25 176 ASP A C 1
ATOM 1446 O O . ASP A 1 176 ? 17.840 -0.125 -0.779 1.00 68.25 176 ASP A O 1
ATOM 1450 N N . TYR A 1 177 ? 17.027 -2.005 -1.672 1.00 72.19 177 TYR A N 1
ATOM 1451 C CA . TYR A 1 177 ? 15.772 -1.382 -2.048 1.00 72.19 177 TYR A CA 1
ATOM 1452 C C . TYR A 1 177 ? 14.872 -1.190 -0.835 1.00 72.19 177 TYR A C 1
ATOM 1454 O O . TYR A 1 177 ? 14.573 -2.123 -0.094 1.00 72.19 177 TYR A O 1
ATOM 1462 N N . THR A 1 178 ? 14.365 0.029 -0.687 1.00 81.12 178 THR A N 1
ATOM 1463 C CA . THR A 1 178 ? 13.351 0.319 0.321 1.00 81.12 178 THR A CA 1
ATOM 1464 C C . THR A 1 178 ? 12.021 -0.333 -0.068 1.00 81.12 178 THR A C 1
ATOM 1466 O O . THR A 1 178 ? 11.615 -0.315 -1.236 1.00 81.12 178 THR A O 1
ATOM 1469 N N . ILE A 1 179 ? 11.350 -0.924 0.919 1.00 88.88 179 ILE A N 1
ATOM 1470 C CA . ILE A 1 179 ? 10.100 -1.672 0.742 1.00 88.88 179 ILE A CA 1
ATOM 1471 C C . ILE A 1 179 ? 8.936 -0.825 1.249 1.00 88.88 179 ILE A C 1
ATOM 1473 O O . ILE A 1 179 ? 9.070 -0.077 2.219 1.00 88.88 179 ILE A O 1
ATOM 1477 N N . GLY A 1 180 ? 7.820 -0.897 0.538 1.00 93.50 180 GLY A N 1
ATOM 1478 C CA . GLY A 1 180 ? 6.532 -0.361 0.947 1.00 93.50 180 GLY A CA 1
ATOM 1479 C C . GLY A 1 180 ? 5.532 -1.494 1.130 1.00 93.50 180 GLY A C 1
ATOM 1480 O O . GLY A 1 180 ? 5.712 -2.601 0.610 1.00 93.50 180 GLY A O 1
ATOM 1481 N N . GLY A 1 181 ? 4.469 -1.213 1.872 1.00 96.19 181 GLY A N 1
ATOM 1482 C CA . GLY A 1 181 ? 3.411 -2.173 2.115 1.00 96.19 181 GLY A CA 1
ATOM 1483 C C . GLY A 1 181 ? 2.033 -1.538 2.167 1.00 96.19 181 GLY A C 1
ATOM 1484 O O . GLY A 1 181 ? 1.857 -0.419 2.647 1.00 96.19 181 GLY A O 1
ATOM 1485 N N . ILE A 1 182 ? 1.042 -2.276 1.673 1.00 98.00 182 ILE A N 1
ATOM 1486 C CA . ILE A 1 182 ? -0.374 -1.933 1.761 1.00 98.00 182 ILE A CA 1
ATOM 1487 C C . ILE A 1 182 ? -1.121 -3.111 2.373 1.00 98.00 182 ILE A C 1
ATOM 1489 O O . ILE A 1 182 ? -1.028 -4.227 1.875 1.00 98.00 182 ILE A O 1
ATOM 1493 N N . VAL A 1 183 ? -1.904 -2.856 3.420 1.00 98.38 183 VAL A N 1
ATOM 1494 C CA . VAL A 1 183 ? -2.861 -3.829 3.965 1.00 98.38 183 VAL A CA 1
ATOM 1495 C C . VAL A 1 183 ? -4.265 -3.369 3.618 1.00 98.38 183 VAL A C 1
ATOM 1497 O O . VAL A 1 183 ? -4.669 -2.260 3.984 1.00 98.38 183 VAL A O 1
ATOM 1500 N N . ALA A 1 184 ? -5.027 -4.215 2.933 1.00 98.31 184 ALA A N 1
ATOM 1501 C CA . ALA A 1 184 ? -6.432 -3.938 2.675 1.00 98.31 184 ALA A CA 1
ATOM 1502 C C . ALA A 1 184 ? -7.232 -4.112 3.973 1.00 98.31 184 ALA A C 1
ATOM 1504 O O . ALA A 1 184 ? -7.278 -5.199 4.548 1.00 98.31 184 ALA A O 1
ATOM 1505 N N . LEU A 1 185 ? -7.859 -3.039 4.462 1.00 98.31 185 LEU A N 1
ATOM 1506 C CA . LEU A 1 185 ? -8.709 -3.115 5.657 1.00 98.31 185 LEU A CA 1
ATOM 1507 C C . LEU A 1 185 ? -10.166 -3.420 5.287 1.00 98.31 185 LEU A C 1
ATOM 1509 O O . LEU A 1 185 ? -10.918 -3.927 6.114 1.00 98.31 185 LEU A O 1
ATOM 1513 N N . GLU A 1 186 ? -10.549 -3.159 4.038 1.00 97.31 186 GLU A N 1
ATOM 1514 C CA . GLU A 1 186 ? -11.870 -3.418 3.464 1.00 97.31 186 GLU A CA 1
ATOM 1515 C C . GLU A 1 186 ? -11.748 -4.224 2.165 1.00 97.31 186 GLU A C 1
ATOM 1517 O O . GLU A 1 186 ? -10.705 -4.199 1.509 1.00 97.31 186 GLU A O 1
ATOM 1522 N N . HIS A 1 187 ? -12.820 -4.923 1.779 1.00 95.12 187 HIS A N 1
ATOM 1523 C CA . HIS A 1 187 ? -12.876 -5.623 0.493 1.00 95.12 187 HIS A CA 1
ATOM 1524 C C . HIS A 1 187 ? -12.846 -4.640 -0.679 1.00 95.12 187 HIS A C 1
ATOM 1526 O O . HIS A 1 187 ? -13.230 -3.474 -0.550 1.00 95.12 187 HIS A O 1
ATOM 1532 N N . GLY A 1 188 ? -12.409 -5.132 -1.839 1.00 89.75 188 GLY A N 1
ATOM 1533 C CA . GLY A 1 188 ? -12.379 -4.340 -3.064 1.00 89.75 188 GLY A CA 1
ATOM 1534 C C . GLY A 1 188 ? -11.326 -3.234 -3.049 1.00 89.75 188 GLY A C 1
ATOM 1535 O O . GLY A 1 188 ? -11.482 -2.256 -3.777 1.00 89.75 188 GLY A O 1
ATOM 1536 N N . ALA A 1 189 ? -10.266 -3.365 -2.240 1.00 96.50 189 ALA A N 1
ATOM 1537 C CA . ALA A 1 189 ? -9.102 -2.494 -2.343 1.00 96.50 189 ALA A CA 1
ATOM 1538 C C . ALA A 1 189 ? -8.458 -2.682 -3.725 1.00 96.50 189 ALA A C 1
ATOM 1540 O O . ALA A 1 189 ? -8.119 -3.792 -4.117 1.00 96.50 189 ALA A O 1
ATOM 1541 N N . LYS A 1 190 ? -8.308 -1.596 -4.480 1.00 97.19 190 LYS A N 1
ATOM 1542 C CA . LYS A 1 190 ? -7.784 -1.580 -5.849 1.00 97.19 190 LYS A CA 1
ATOM 1543 C C . LYS A 1 190 ? -6.484 -0.799 -5.941 1.00 97.19 190 LYS A C 1
ATOM 1545 O O . LYS A 1 190 ? -6.391 0.324 -5.424 1.00 97.19 190 LYS A O 1
ATOM 1550 N N . LEU A 1 191 ? -5.519 -1.358 -6.664 1.00 97.19 191 LEU A N 1
ATOM 1551 C CA . LEU A 1 191 ? -4.256 -0.713 -7.019 1.00 97.19 191 LEU A CA 1
ATOM 1552 C C . LEU A 1 191 ? -4.047 -0.756 -8.530 1.00 97.19 191 LEU A C 1
ATOM 1554 O O . LEU A 1 191 ? -4.354 -1.748 -9.184 1.00 97.19 191 LEU A O 1
ATOM 1558 N N . LEU A 1 192 ? -3.473 0.313 -9.066 1.00 97.12 192 LEU A N 1
ATOM 1559 C CA . LEU A 1 192 ? -2.923 0.366 -10.410 1.00 97.12 192 LEU A CA 1
ATOM 1560 C C . LEU A 1 192 ? -1.437 0.034 -10.334 1.00 97.12 192 LEU A C 1
ATOM 1562 O O . LEU A 1 192 ? -0.717 0.695 -9.591 1.00 97.12 192 LEU A O 1
ATOM 1566 N N . LEU A 1 193 ? -0.979 -0.957 -11.094 1.00 95.62 193 LEU A N 1
ATOM 1567 C CA . LEU A 1 193 ? 0.394 -1.455 -11.053 1.00 95.62 193 LEU A CA 1
ATOM 1568 C C . LEU A 1 193 ? 1.006 -1.554 -12.442 1.00 95.62 193 LEU A C 1
ATOM 1570 O O . LEU A 1 193 ? 0.354 -1.989 -13.393 1.00 95.62 193 LEU A O 1
ATOM 1574 N N . TYR A 1 194 ? 2.295 -1.250 -12.532 1.00 93.56 194 TYR A N 1
ATOM 1575 C CA . TYR A 1 194 ? 3.110 -1.627 -13.677 1.00 93.56 194 TYR A CA 1
ATOM 1576 C C . TYR A 1 194 ? 3.160 -3.152 -13.827 1.00 93.56 194 TYR A C 1
ATOM 1578 O O . TYR A 1 194 ? 3.467 -3.872 -12.878 1.00 93.56 194 TYR A O 1
ATOM 1586 N N . LYS A 1 195 ? 2.814 -3.654 -15.015 1.00 92.94 195 LYS A N 1
ATOM 1587 C CA . LYS A 1 195 ? 2.687 -5.098 -15.274 1.00 92.94 195 LYS A CA 1
ATOM 1588 C C . LYS A 1 195 ? 3.943 -5.738 -15.868 1.00 92.94 195 LYS A C 1
ATOM 1590 O O . LYS A 1 195 ? 4.044 -6.961 -15.875 1.00 92.94 195 LYS A O 1
ATOM 1595 N N . GLU A 1 196 ? 4.863 -4.924 -16.377 1.00 90.44 196 GLU A N 1
ATOM 1596 C CA . GLU A 1 196 ? 6.109 -5.397 -16.979 1.00 90.44 196 GLU A CA 1
ATOM 1597 C C . GLU A 1 196 ? 7.206 -5.583 -15.918 1.00 90.44 196 GLU A C 1
ATOM 1599 O O . GLU A 1 196 ? 7.021 -5.338 -14.727 1.00 90.44 196 GLU A O 1
ATOM 1604 N N . SER A 1 197 ? 8.385 -6.015 -16.360 1.00 86.88 197 SER A N 1
ATOM 1605 C CA . SER A 1 197 ? 9.529 -6.247 -15.480 1.00 86.88 197 SER A CA 1
ATOM 1606 C C . SER A 1 197 ? 10.040 -4.954 -14.829 1.00 86.88 197 SER A C 1
ATOM 1608 O O . SER A 1 197 ? 10.372 -3.986 -15.522 1.00 86.88 197 SER A O 1
ATOM 1610 N N . ILE A 1 198 ? 10.215 -4.970 -13.503 1.00 83.44 198 ILE A N 1
ATOM 1611 C CA . ILE A 1 198 ? 10.772 -3.841 -12.732 1.00 83.44 198 ILE A CA 1
ATOM 1612 C C . ILE A 1 198 ? 12.221 -3.501 -13.102 1.00 83.44 198 ILE A C 1
ATOM 1614 O O . ILE A 1 198 ? 12.674 -2.376 -12.903 1.00 83.44 198 ILE A O 1
ATOM 1618 N N . ASN A 1 199 ? 12.932 -4.439 -13.728 1.00 77.25 199 ASN A N 1
ATOM 1619 C CA . ASN A 1 199 ? 14.303 -4.233 -14.203 1.00 77.25 199 ASN A CA 1
ATOM 1620 C C . ASN A 1 199 ? 14.383 -3.413 -15.501 1.00 77.25 199 ASN A C 1
ATOM 1622 O O . ASN A 1 199 ? 15.476 -3.091 -15.958 1.00 77.25 199 ASN A O 1
ATOM 1626 N N . SER A 1 200 ? 13.243 -3.085 -16.114 1.00 76.88 200 SER A N 1
ATOM 1627 C CA . SER A 1 200 ? 13.163 -2.404 -17.411 1.00 76.88 200 SER A CA 1
ATOM 1628 C C . SER A 1 200 ? 12.159 -1.249 -17.404 1.00 76.88 200 SER A C 1
ATOM 1630 O O . SER A 1 200 ? 11.492 -0.993 -18.405 1.00 76.88 200 SER A O 1
ATOM 1632 N N . ILE A 1 201 ? 12.019 -0.552 -16.273 1.00 80.00 201 ILE A N 1
ATOM 1633 C CA . ILE A 1 201 ? 11.138 0.617 -16.166 1.00 80.00 201 ILE A CA 1
ATOM 1634 C C . ILE A 1 201 ? 11.753 1.779 -16.954 1.00 80.00 201 ILE A C 1
ATOM 1636 O O . ILE A 1 201 ? 12.773 2.347 -16.566 1.00 80.00 201 ILE A O 1
ATOM 1640 N N . ASN A 1 202 ? 11.123 2.145 -18.067 1.00 78.94 202 ASN A N 1
ATOM 1641 C CA . ASN A 1 202 ? 11.475 3.327 -18.846 1.00 78.94 202 ASN A CA 1
ATOM 1642 C C . ASN A 1 202 ? 10.220 3.863 -19.537 1.00 78.94 202 ASN A C 1
ATOM 1644 O O . ASN A 1 202 ? 9.570 3.116 -20.262 1.00 78.94 202 ASN A O 1
ATOM 1648 N N . ASN A 1 203 ? 9.916 5.150 -19.346 1.00 79.75 203 ASN A N 1
ATOM 1649 C CA . ASN A 1 203 ? 8.769 5.836 -19.953 1.00 79.75 203 ASN A CA 1
ATOM 1650 C C . ASN A 1 203 ? 7.450 5.055 -19.795 1.00 79.75 203 ASN A C 1
ATOM 1652 O O . ASN A 1 203 ? 6.892 4.588 -20.787 1.00 79.75 203 ASN A O 1
ATOM 1656 N N . VAL A 1 204 ? 6.980 4.901 -18.551 1.00 83.94 204 VAL A N 1
ATOM 1657 C CA . VAL A 1 204 ? 5.766 4.132 -18.223 1.00 83.94 204 VAL A CA 1
ATOM 1658 C C . VAL A 1 204 ? 4.563 4.649 -19.016 1.00 83.94 204 VAL A C 1
ATOM 1660 O O . VAL A 1 204 ? 4.200 5.821 -18.923 1.00 83.94 204 VAL A O 1
ATOM 1663 N N . LYS A 1 205 ? 3.935 3.758 -19.784 1.00 87.19 205 LYS A N 1
ATOM 1664 C CA . LYS A 1 205 ? 2.744 4.025 -20.596 1.00 87.19 205 LYS A CA 1
ATOM 1665 C C . LYS A 1 205 ? 1.497 3.404 -19.975 1.00 87.19 205 LYS A C 1
ATOM 1667 O O . LYS A 1 205 ? 1.568 2.456 -19.198 1.00 87.19 205 LYS A O 1
ATOM 1672 N N . ARG A 1 206 ? 0.327 3.919 -20.362 1.00 85.69 206 ARG A N 1
ATOM 1673 C CA . ARG A 1 206 ? -0.975 3.482 -19.834 1.00 85.69 206 ARG A CA 1
ATOM 1674 C C . ARG A 1 206 ? -1.266 2.000 -20.086 1.00 85.69 206 ARG A C 1
ATOM 1676 O O . ARG A 1 206 ? -1.816 1.339 -19.217 1.00 85.69 206 ARG A O 1
ATOM 1683 N N . ASP A 1 207 ? -0.894 1.477 -21.248 1.00 91.12 207 ASP A N 1
ATOM 1684 C CA . ASP A 1 207 ? -1.069 0.067 -21.617 1.00 91.12 207 ASP A CA 1
ATOM 1685 C C . ASP A 1 207 ? -0.186 -0.887 -20.797 1.00 91.12 207 ASP A C 1
ATOM 1687 O O . ASP A 1 207 ? -0.468 -2.084 -20.736 1.00 91.12 207 ASP A O 1
ATOM 1691 N N . GLN A 1 208 ? 0.838 -0.367 -20.117 1.00 92.75 208 GLN A N 1
ATOM 1692 C CA . GLN A 1 208 ? 1.707 -1.111 -19.201 1.00 92.75 208 GLN A CA 1
ATOM 1693 C C . GLN A 1 208 ? 1.179 -1.134 -17.759 1.00 92.75 208 GLN A C 1
ATOM 1695 O O . GLN A 1 208 ? 1.822 -1.706 -16.880 1.00 92.75 208 GLN A O 1
ATOM 1700 N N . ILE A 1 209 ? 0.016 -0.529 -17.507 1.00 95.62 209 ILE A N 1
ATOM 1701 C CA . ILE A 1 209 ? -0.637 -0.514 -16.201 1.00 95.62 209 ILE A CA 1
ATOM 1702 C C . ILE A 1 209 ? -1.792 -1.511 -16.193 1.00 95.62 209 ILE A C 1
ATOM 1704 O O . ILE A 1 209 ? -2.613 -1.542 -17.108 1.00 95.62 209 ILE A O 1
ATOM 1708 N N . LYS A 1 210 ? -1.869 -2.313 -15.134 1.00 96.06 210 LYS A N 1
ATOM 1709 C CA . LYS A 1 210 ? -3.016 -3.167 -14.820 1.00 96.06 210 LYS A CA 1
ATOM 1710 C C . LYS A 1 210 ? -3.651 -2.724 -13.507 1.00 96.06 210 LYS A C 1
ATOM 1712 O O . LYS A 1 210 ? -2.948 -2.265 -12.611 1.00 96.06 210 LYS A O 1
ATOM 1717 N N . GLU A 1 211 ? -4.959 -2.895 -13.381 1.00 97.38 211 GLU A N 1
ATOM 1718 C CA . GLU A 1 211 ? -5.627 -2.820 -12.083 1.00 97.38 211 GLU A CA 1
ATOM 1719 C C . GLU A 1 211 ? -5.594 -4.204 -11.428 1.00 97.38 211 GLU A C 1
ATOM 1721 O O . GLU A 1 211 ? -5.797 -5.219 -12.098 1.00 97.38 211 GLU A O 1
ATOM 1726 N N . ILE A 1 212 ? -5.318 -4.248 -10.129 1.00 96.25 212 ILE A N 1
ATOM 1727 C CA . ILE A 1 212 ? -5.458 -5.449 -9.308 1.00 96.25 212 ILE A CA 1
ATOM 1728 C C . ILE A 1 212 ? -6.386 -5.167 -8.129 1.00 96.25 212 ILE A C 1
ATOM 1730 O O . ILE A 1 212 ? -6.440 -4.039 -7.631 1.00 96.25 212 ILE A O 1
ATOM 1734 N N . ALA A 1 213 ? -7.074 -6.209 -7.669 1.00 95.81 213 ALA A N 1
ATOM 1735 C CA . ALA A 1 213 ? -7.810 -6.203 -6.415 1.00 95.81 213 ALA A CA 1
ATOM 1736 C C . ALA A 1 213 ? -6.982 -6.876 -5.313 1.00 95.81 213 ALA A C 1
ATOM 1738 O O . ALA A 1 213 ? -6.256 -7.839 -5.568 1.00 95.81 213 ALA A O 1
ATOM 1739 N N . ILE A 1 214 ? -7.101 -6.354 -4.098 1.00 96.12 214 ILE A N 1
ATOM 1740 C CA . ILE A 1 214 ? -6.485 -6.875 -2.883 1.00 96.12 214 ILE A CA 1
ATOM 1741 C C . ILE A 1 214 ? -7.611 -7.185 -1.913 1.00 96.12 214 ILE A C 1
ATOM 1743 O O . ILE A 1 214 ? -8.415 -6.308 -1.581 1.00 96.12 214 ILE A O 1
ATOM 1747 N N . GLU A 1 215 ? -7.685 -8.445 -1.497 1.00 97.19 215 GLU A N 1
ATOM 1748 C CA . GLU A 1 215 ? -8.731 -8.882 -0.587 1.00 97.19 215 GLU A CA 1
ATOM 1749 C C . GLU A 1 215 ? -8.483 -8.362 0.819 1.00 97.19 215 GLU A C 1
ATOM 1751 O O . GLU A 1 215 ? -7.354 -8.105 1.232 1.00 97.19 215 GLU A O 1
ATOM 1756 N N . LYS A 1 216 ? -9.566 -8.190 1.571 1.00 98.25 216 LYS A N 1
ATOM 1757 C CA . LYS A 1 216 ? -9.493 -7.723 2.951 1.00 98.25 216 LYS A CA 1
ATOM 1758 C C . LYS A 1 216 ? -8.566 -8.625 3.771 1.00 98.25 216 LYS A C 1
ATOM 1760 O O . LYS A 1 216 ? -8.759 -9.832 3.821 1.00 98.25 216 LYS A O 1
ATOM 1765 N N . GLY A 1 217 ? -7.612 -8.015 4.468 1.00 98.38 217 GLY A N 1
ATOM 1766 C CA . GLY A 1 217 ? -6.602 -8.715 5.259 1.00 98.38 217 GLY A CA 1
ATOM 1767 C C . GLY A 1 217 ? -5.350 -9.104 4.474 1.00 98.38 217 GLY A C 1
ATOM 1768 O O . GLY A 1 217 ? -4.315 -9.304 5.104 1.00 98.38 217 GLY A O 1
ATOM 1769 N N . ASP A 1 218 ? -5.398 -9.158 3.140 1.00 98.44 218 ASP A N 1
ATOM 1770 C CA . ASP A 1 218 ? -4.201 -9.393 2.335 1.00 98.44 218 ASP A CA 1
ATOM 1771 C C . ASP A 1 218 ? -3.233 -8.211 2.462 1.00 98.44 218 ASP A C 1
ATOM 1773 O O . ASP A 1 218 ? -3.620 -7.043 2.627 1.00 98.44 218 ASP A O 1
ATOM 1777 N N . MET A 1 219 ? -1.946 -8.533 2.346 1.00 97.88 219 MET A N 1
ATOM 1778 C CA . MET A 1 219 ? -0.856 -7.571 2.380 1.00 97.88 219 MET A CA 1
ATOM 1779 C C . MET A 1 219 ? -0.111 -7.569 1.050 1.00 97.88 219 MET A C 1
ATOM 1781 O O . MET A 1 219 ? 0.454 -8.573 0.632 1.00 97.88 219 MET A O 1
ATOM 1785 N N . PHE A 1 220 ? -0.066 -6.412 0.406 1.00 97.50 220 PHE A N 1
ATOM 1786 C CA . PHE A 1 220 ? 0.763 -6.156 -0.762 1.00 97.50 220 PHE A CA 1
ATOM 1787 C C . PHE A 1 220 ? 2.076 -5.539 -0.333 1.00 97.50 220 PHE A C 1
ATOM 1789 O O . PHE A 1 220 ? 2.082 -4.448 0.230 1.00 97.50 220 PHE A O 1
ATOM 1796 N N . LEU A 1 221 ? 3.176 -6.227 -0.610 1.00 95.31 221 LEU A N 1
ATOM 1797 C CA . LEU A 1 221 ? 4.523 -5.728 -0.374 1.00 95.31 221 LEU A CA 1
ATOM 1798 C C . LEU A 1 221 ? 5.179 -5.438 -1.717 1.00 95.31 221 LEU A C 1
ATOM 1800 O O . LEU A 1 221 ? 5.086 -6.251 -2.637 1.00 95.31 221 LEU A O 1
ATOM 1804 N N . PHE A 1 222 ? 5.859 -4.304 -1.829 1.00 93.56 222 PHE A N 1
ATOM 1805 C CA . PHE A 1 222 ? 6.436 -3.852 -3.089 1.00 93.56 222 PHE A CA 1
ATOM 1806 C C . PHE A 1 222 ? 7.745 -3.104 -2.890 1.00 93.56 222 PHE A C 1
ATOM 1808 O O . PHE A 1 222 ? 7.974 -2.445 -1.874 1.00 93.56 222 PHE A O 1
ATOM 1815 N N . VAL A 1 223 ? 8.606 -3.169 -3.900 1.00 89.38 223 VAL A N 1
ATOM 1816 C CA . VAL A 1 223 ? 9.784 -2.304 -3.971 1.00 89.38 223 VAL A CA 1
ATOM 1817 C C . VAL A 1 223 ? 9.341 -0.877 -4.288 1.00 89.38 223 VAL A C 1
ATOM 1819 O O . VAL A 1 223 ? 8.539 -0.655 -5.194 1.00 89.38 223 VAL A O 1
ATOM 1822 N N . ARG A 1 224 ? 9.868 0.127 -3.586 1.00 87.44 224 ARG A N 1
ATOM 1823 C CA . ARG A 1 224 ? 9.340 1.506 -3.669 1.00 87.44 224 ARG A CA 1
ATOM 1824 C C . ARG A 1 224 ? 9.546 2.219 -5.010 1.00 87.44 224 ARG A C 1
ATOM 1826 O O . ARG A 1 224 ? 8.969 3.279 -5.238 1.00 87.44 224 ARG A O 1
ATOM 1833 N N . TYR A 1 225 ? 10.339 1.647 -5.914 1.00 84.88 225 TYR A N 1
ATOM 1834 C CA . TYR A 1 225 ? 10.478 2.122 -7.295 1.00 84.88 225 TYR A CA 1
ATOM 1835 C C . TYR A 1 225 ? 9.521 1.433 -8.281 1.00 84.88 225 TYR A C 1
ATOM 1837 O O . TYR A 1 225 ? 9.634 1.664 -9.484 1.00 84.88 225 TYR A O 1
ATOM 1845 N N . LEU A 1 226 ? 8.613 0.573 -7.807 1.00 89.75 226 LEU A N 1
ATOM 1846 C CA . LEU A 1 226 ? 7.529 0.028 -8.616 1.00 89.75 226 LEU A CA 1
ATOM 1847 C C . LEU A 1 226 ? 6.552 1.160 -8.979 1.00 89.75 226 LEU A C 1
ATOM 1849 O O . LEU A 1 226 ? 5.982 1.767 -8.067 1.00 89.75 226 LEU A O 1
ATOM 1853 N N . PRO A 1 227 ? 6.304 1.437 -10.273 1.00 91.75 227 PRO A N 1
ATOM 1854 C CA . PRO A 1 227 ? 5.299 2.410 -10.664 1.00 91.75 227 PRO A CA 1
ATOM 1855 C C . PRO A 1 227 ? 3.905 1.900 -10.300 1.00 91.75 227 PRO A C 1
ATOM 1857 O O . PRO A 1 227 ? 3.485 0.828 -10.751 1.00 91.75 227 PRO A O 1
ATOM 1860 N N . HIS A 1 228 ? 3.193 2.668 -9.484 1.00 94.00 228 HIS A N 1
ATOM 1861 C CA . HIS A 1 228 ? 1.889 2.291 -8.964 1.00 94.00 228 HIS A CA 1
ATOM 1862 C C . HIS A 1 228 ? 1.002 3.509 -8.660 1.00 94.00 228 HIS A C 1
ATOM 1864 O O . HIS A 1 228 ? 1.417 4.660 -8.788 1.00 94.00 228 HIS A O 1
ATOM 1870 N N . GLY A 1 229 ? -0.248 3.253 -8.281 1.00 93.31 229 GLY A N 1
ATOM 1871 C CA . GLY A 1 229 ? -1.170 4.259 -7.761 1.00 93.31 229 GLY A CA 1
ATOM 1872 C C . GLY A 1 229 ? -2.429 3.629 -7.167 1.00 93.31 229 GLY A C 1
ATOM 1873 O O . GLY A 1 229 ? -2.752 2.474 -7.439 1.00 93.31 229 GLY A O 1
ATOM 1874 N N . GLY A 1 230 ? -3.176 4.374 -6.352 1.00 94.62 230 GLY A N 1
ATOM 1875 C CA . GLY A 1 230 ? -4.484 3.923 -5.876 1.00 94.62 230 GLY A CA 1
ATOM 1876 C C . GLY A 1 230 ? -5.515 3.847 -7.010 1.00 94.62 230 GLY A C 1
ATOM 1877 O O . GLY A 1 230 ? -5.658 4.801 -7.773 1.00 94.62 230 GLY A O 1
ATOM 1878 N N . GLY A 1 231 ? -6.270 2.746 -7.093 1.00 95.12 231 GLY A N 1
ATOM 1879 C CA . GLY A 1 231 ? -7.381 2.585 -8.044 1.00 95.12 231 GLY A CA 1
ATOM 1880 C C . GLY A 1 231 ? -8.580 3.481 -7.721 1.00 95.12 231 GLY A C 1
ATOM 1881 O O . GLY A 1 231 ? -8.629 4.079 -6.647 1.00 95.12 231 GLY A O 1
ATOM 1882 N N . GLY A 1 232 ? -9.535 3.613 -8.641 1.00 95.19 232 GLY A N 1
ATOM 1883 C CA . GLY A 1 232 ? -10.781 4.361 -8.412 1.00 95.19 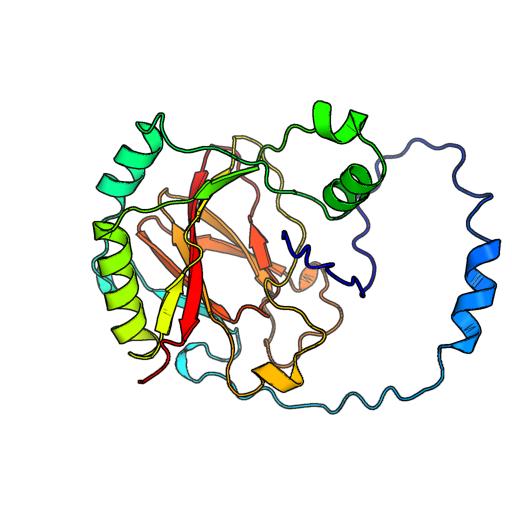232 GLY A CA 1
ATOM 1884 C C . GLY A 1 232 ? -11.799 3.547 -7.610 1.00 95.19 232 GLY A C 1
ATOM 1885 O O . GLY A 1 232 ? -11.781 2.317 -7.662 1.00 95.19 232 GLY A O 1
ATOM 1886 N N . TYR A 1 233 ? -12.683 4.221 -6.871 1.00 95.88 233 TYR A N 1
ATOM 1887 C CA . TYR A 1 233 ? -13.658 3.539 -6.015 1.00 95.88 233 TYR A CA 1
ATOM 1888 C C . TYR A 1 233 ? -15.063 4.124 -6.139 1.00 95.88 233 TYR A C 1
ATOM 1890 O O . TYR A 1 233 ? -15.259 5.323 -5.931 1.00 95.88 233 TYR A O 1
ATOM 1898 N N . ASP A 1 234 ? -16.039 3.253 -6.398 1.00 94.56 234 ASP A N 1
ATOM 1899 C CA . ASP A 1 234 ? -17.469 3.590 -6.414 1.00 94.56 234 ASP A CA 1
ATOM 1900 C C . ASP A 1 234 ? -18.068 3.664 -5.003 1.00 94.56 234 ASP A C 1
ATOM 1902 O O . ASP A 1 234 ? -19.078 4.330 -4.793 1.00 94.56 234 ASP A O 1
ATOM 1906 N N . GLU A 1 235 ? -17.407 3.045 -4.024 1.00 95.62 235 GLU A N 1
ATOM 1907 C CA . GLU A 1 235 ? -17.746 3.084 -2.599 1.00 95.62 235 GLU A CA 1
ATOM 1908 C C . GLU A 1 235 ? -16.544 3.542 -1.760 1.00 95.62 235 GLU A C 1
ATOM 1910 O O . GLU A 1 235 ? -15.429 3.670 -2.264 1.00 95.62 235 GLU A O 1
ATOM 1915 N N . GLU A 1 236 ? -16.757 3.848 -0.479 1.00 95.81 236 GLU A N 1
ATOM 1916 C CA . GLU A 1 236 ? -15.645 4.164 0.427 1.00 95.81 236 GLU A CA 1
ATOM 1917 C C . GLU A 1 236 ? -14.704 2.956 0.587 1.00 95.81 236 GLU A C 1
ATOM 1919 O O . GLU A 1 236 ? -15.153 1.812 0.645 1.00 95.81 236 GLU A O 1
ATOM 1924 N N . ASN A 1 237 ? -13.395 3.210 0.667 1.00 97.62 237 ASN A N 1
ATOM 1925 C CA . ASN A 1 237 ? -12.410 2.172 0.951 1.00 97.62 237 ASN A CA 1
ATOM 1926 C C . ASN A 1 237 ? -11.246 2.689 1.804 1.00 97.62 237 ASN A C 1
ATOM 1928 O O . ASN A 1 237 ? -10.675 3.758 1.555 1.00 97.62 237 ASN A O 1
ATOM 1932 N N . THR A 1 238 ? -10.868 1.877 2.781 1.00 97.94 238 THR A N 1
ATOM 1933 C CA . THR A 1 238 ? -9.825 2.134 3.760 1.00 97.94 238 THR A CA 1
ATOM 1934 C C . THR A 1 238 ? -8.745 1.072 3.640 1.00 97.94 238 THR A C 1
ATOM 1936 O O . THR A 1 238 ? -9.006 -0.133 3.623 1.00 97.94 238 THR A O 1
ATOM 1939 N N . ARG A 1 239 ? -7.499 1.525 3.611 1.00 98.00 239 ARG A N 1
ATOM 1940 C CA . ARG A 1 239 ? -6.314 0.667 3.593 1.00 98.00 239 ARG A CA 1
ATOM 1941 C C . ARG A 1 239 ? -5.243 1.247 4.500 1.00 98.00 239 ARG A C 1
ATOM 1943 O O . ARG A 1 239 ? -5.236 2.446 4.763 1.00 98.00 239 ARG A O 1
ATOM 1950 N N . LEU A 1 240 ? -4.349 0.405 4.990 1.00 98.00 240 LEU A N 1
ATOM 1951 C CA . LEU A 1 240 ? -3.145 0.852 5.678 1.00 98.00 240 LEU A CA 1
ATOM 1952 C C . LEU A 1 240 ? -2.007 0.908 4.664 1.00 98.00 240 LEU A C 1
ATOM 1954 O O . LEU A 1 240 ? -1.869 -0.020 3.876 1.00 98.00 240 LEU A O 1
ATOM 1958 N N . HIS A 1 241 ? -1.198 1.954 4.703 1.00 97.25 241 HIS A N 1
ATOM 1959 C CA . HIS A 1 241 ? 0.056 2.052 3.971 1.00 97.25 241 HIS A CA 1
ATOM 1960 C C . HIS A 1 241 ? 1.204 2.231 4.964 1.00 97.25 241 HIS A C 1
ATOM 1962 O O . HIS A 1 241 ? 1.044 2.909 5.980 1.00 97.25 241 HIS A O 1
ATOM 1968 N N . PHE A 1 242 ? 2.344 1.613 4.690 1.00 95.81 242 PHE A N 1
ATOM 1969 C CA . PHE A 1 242 ? 3.546 1.750 5.500 1.00 95.81 242 PHE A CA 1
ATOM 1970 C C . PHE A 1 242 ? 4.793 1.669 4.631 1.00 95.81 242 PHE A C 1
ATOM 1972 O O . PHE A 1 242 ? 4.790 1.058 3.563 1.00 95.81 242 PHE A O 1
ATOM 1979 N N . LEU A 1 243 ? 5.871 2.262 5.125 1.00 92.06 243 LEU A N 1
ATOM 1980 C CA . LEU A 1 243 ? 7.206 2.079 4.579 1.00 92.06 243 LEU A CA 1
ATOM 1981 C C . LEU A 1 243 ? 7.979 1.107 5.466 1.00 92.06 243 LEU A C 1
ATOM 1983 O O . LEU A 1 243 ? 7.605 0.849 6.608 1.00 92.06 243 LEU A O 1
ATOM 1987 N N . CYS A 1 244 ? 9.066 0.562 4.947 1.00 88.75 244 CYS A N 1
ATOM 1988 C CA . CYS A 1 244 ? 10.015 -0.209 5.729 1.00 88.75 244 CYS A CA 1
ATOM 1989 C C . CYS A 1 244 ? 11.314 0.574 5.853 1.00 88.75 244 CYS A C 1
ATOM 1991 O O . CYS A 1 244 ? 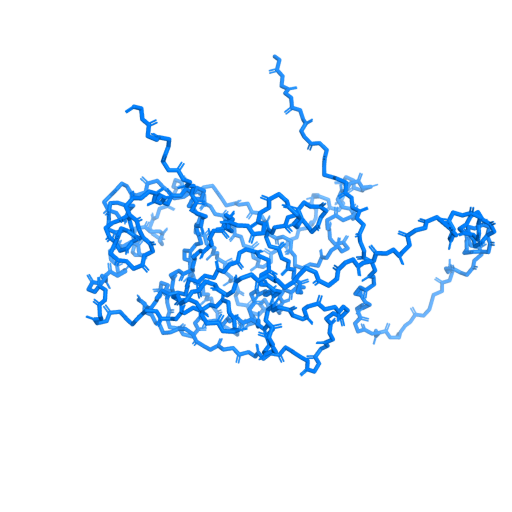11.873 1.043 4.855 1.00 88.75 244 CYS A O 1
ATOM 1993 N N . ARG A 1 245 ? 11.807 0.681 7.083 1.00 83.69 245 ARG A N 1
ATOM 1994 C CA . ARG A 1 245 ? 13.157 1.153 7.379 1.00 83.69 245 ARG A CA 1
ATOM 1995 C C . ARG A 1 245 ? 14.022 -0.031 7.778 1.00 83.69 245 ARG A C 1
ATOM 1997 O O . ARG A 1 245 ? 13.538 -0.959 8.427 1.00 83.69 245 ARG A O 1
ATOM 2004 N N . LYS A 1 246 ? 15.309 0.030 7.446 1.00 79.25 246 LYS A N 1
ATOM 2005 C CA . LYS A 1 246 ? 16.267 -0.903 8.029 1.00 79.25 246 LYS A CA 1
ATOM 2006 C C . LYS A 1 246 ? 16.529 -0.542 9.484 1.00 79.25 246 LYS A C 1
ATOM 2008 O O . LYS A 1 246 ? 16.818 0.617 9.787 1.00 79.25 246 LYS A O 1
ATOM 2013 N N . SER A 1 247 ? 16.432 -1.517 10.379 1.00 69.06 247 SER A N 1
ATOM 2014 C CA . SER A 1 247 ? 16.909 -1.356 11.749 1.00 69.06 247 SER A CA 1
ATOM 2015 C C . SER A 1 247 ? 18.432 -1.257 11.716 1.00 69.06 247 SER A C 1
ATOM 2017 O O . SER A 1 247 ? 19.099 -2.155 11.200 1.00 69.06 247 SER A O 1
ATOM 2019 N N . LEU A 1 248 ? 18.988 -0.167 12.248 1.00 58.03 248 LEU A N 1
ATOM 2020 C CA . LEU A 1 248 ? 20.427 -0.074 12.478 1.00 58.03 248 LEU A CA 1
ATOM 2021 C C . LEU A 1 248 ? 20.801 -1.166 13.485 1.00 58.03 248 LEU A C 1
ATOM 2023 O O . LEU A 1 248 ? 20.314 -1.142 14.615 1.00 58.03 248 LEU A O 1
ATOM 2027 N N . GLN A 1 249 ? 21.624 -2.128 13.068 1.00 53.09 249 GLN A N 1
ATOM 2028 C CA . GLN A 1 249 ? 22.289 -3.014 14.017 1.00 53.09 249 GLN A CA 1
ATOM 2029 C C . GLN A 1 249 ? 23.253 -2.145 14.834 1.00 53.09 249 GLN A C 1
ATOM 2031 O O . GLN A 1 249 ? 24.104 -1.465 14.256 1.00 53.09 249 GLN A O 1
ATOM 2036 N N . ILE A 1 250 ? 23.037 -2.093 16.150 1.00 41.25 250 ILE A N 1
ATOM 2037 C CA . ILE A 1 250 ? 23.973 -1.511 17.122 1.00 41.25 250 ILE A CA 1
ATOM 2038 C C . ILE A 1 250 ? 24.933 -2.613 17.549 1.00 41.25 250 ILE A C 1
ATOM 2040 O O . ILE A 1 250 ? 24.428 -3.724 17.830 1.00 41.25 250 ILE A O 1
#

Radius of gyration: 20.14 Å; chains: 1; bounding box: 44×50×46 Å

Foldseek 3Di:
DDDDDDDDDDDDDDDDDDDDDDDDDPPPPVPVVVVVPVVPPPDPPPPLPQQPPPPLAPQQQKDKADLVRLVDDLAVVVVCVVPDPPWDKDADDQEPVLVVCVVVPVVSVVVDDHLKIKTDDDPVVVQVSVLVVCCVRPRNQKGWDPKIKMKHAAFHAWGDWDFQDDPVCCVVCSPPFKKKKKAWQAFFFKKKFQQGGPSDDDPDDPVRIDIDTHGHSMMMMGGRRTTMIGHTHNHMTMMMMTIMDGDPDD